Protein AF-A0A0G2EMV6-F1 (afdb_monomer_lite)

pLDDT: mean 82.24, std 17.48, range [28.5, 98.31]

Foldseek 3Di:
DAQAPADFFPDADAFWEEEADAFFFDPDPLRHGDLLLLLLLLLLLVVLQGQAYEYLAVLHVVVSDDPVNSVSSVVSNCVSCVVVVNNPRDYHYQQADADPSHDDPVRVVPDDCALVNVVVVLNDSPAREDEDAPLPLVSLLVNQSNDQSSSYAYEYAALLCQLSSVVSNHRGYHHLLSLQNSNLRSVLVVCVVVVVSVVSVVSSNVRNVSCVQQVPDNVSSLVNSQVRVCVVSDNSNGDDPDPVNPVCPVVVVVPPPDDDPDPFDWDQDPVRDTHGPDEDEQAPQDVPRSLVSLLVCVVVPDQHYEEEPVRVCCVSVVVSLVPDPDDPSSHHYHYDQDPVRDD

InterPro domains:
  IPR002220 DapA-like [PF00701] (16-102)
  IPR002220 DapA-like [PF00701] (109-204)
  IPR002220 DapA-like [PR00146] (49-70)
  IPR002220 DapA-like [PR00146] (89-107)
  IPR002220 DapA-like [PTHR12128] (104-226)
  IPR002220 DapA-like [SM01130] (13-261)
  IPR013785 Aldolase-type TIM barrel [G3DSA:3.20.20.70] (8-103)
  IPR013785 Aldolase-type TIM barrel [G3DSA:3.20.20.70] (104-243)
  IPR018170 Aldo/keto reductase, conserved site [PS00798] (301-318)
  IPR023210 NADP-dependent oxidoreductase domain [PF00248] (278-342)
  IPR036812 NAD(P)-dependent oxidoreductase domain superfamily [G3DSA:3.20.20.100] (256-343)
  IPR036812 NAD(P)-dependent oxidoreductase domain superfamily [SSF51430] (266-342)

Organism: Phaeomoniella chlamydospora (NCBI:txid158046)

Structure (mmCIF, N/CA/C/O backbone):
data_AF-A0A0G2EMV6-F1
#
_entry.id   AF-A0A0G2EMV6-F1
#
loop_
_atom_site.group_PDB
_atom_site.id
_atom_site.type_symbol
_atom_site.label_atom_id
_atom_site.label_alt_id
_atom_site.label_comp_id
_atom_site.label_asym_id
_atom_site.label_entity_id
_atom_site.label_seq_id
_atom_site.pdbx_PDB_ins_code
_atom_site.Cartn_x
_atom_site.Cartn_y
_atom_site.Cartn_z
_atom_site.occupancy
_atom_site.B_iso_or_equiv
_atom_site.auth_seq_id
_atom_site.auth_comp_id
_atom_site.auth_asym_id
_atom_site.auth_atom_id
_atom_site.pdbx_PDB_model_num
ATOM 1 N N . MET A 1 1 ? -21.077 -8.656 19.596 1.00 49.66 1 MET A N 1
ATOM 2 C CA . MET A 1 1 ? -19.936 -8.482 20.525 1.00 49.66 1 MET A CA 1
ATOM 3 C C . MET A 1 1 ? -18.893 -9.463 20.042 1.00 49.66 1 MET A C 1
ATOM 5 O O . MET A 1 1 ? -19.301 -10.601 19.838 1.00 49.66 1 MET A O 1
ATOM 9 N N . PRO A 1 2 ? -17.642 -9.040 19.804 1.00 70.12 2 PRO A N 1
ATOM 10 C CA . PRO A 1 2 ? -16.622 -9.929 19.261 1.00 70.12 2 PRO A CA 1
ATOM 11 C C . PRO A 1 2 ? -16.512 -11.205 20.094 1.00 70.12 2 PRO A C 1
ATOM 13 O O . PRO A 1 2 ? -16.575 -11.134 21.324 1.00 70.12 2 PRO A O 1
ATOM 16 N N . SER A 1 3 ? -16.385 -12.362 19.444 1.00 81.88 3 SER A N 1
ATOM 17 C CA . SER A 1 3 ? -16.327 -13.650 20.149 1.00 81.88 3 SER A CA 1
ATOM 18 C C . SER A 1 3 ? -14.966 -13.942 20.791 1.00 81.88 3 SER A C 1
ATOM 20 O O . SER A 1 3 ? -14.848 -14.892 21.564 1.00 81.88 3 SER A O 1
ATOM 22 N N . SER A 1 4 ? -13.929 -13.167 20.464 1.00 85.56 4 SER A N 1
ATOM 23 C CA . SER A 1 4 ? -12.568 -13.398 20.941 1.00 85.56 4 SER A CA 1
ATOM 24 C C . SER A 1 4 ? -12.391 -13.112 22.431 1.00 85.56 4 SER A C 1
ATOM 26 O O . SER A 1 4 ? -12.876 -12.117 22.968 1.00 85.56 4 SER A O 1
ATOM 28 N N . THR A 1 5 ? -11.609 -13.969 23.088 1.00 85.75 5 THR A N 1
ATOM 29 C CA . THR A 1 5 ? -11.247 -13.858 24.506 1.00 85.75 5 THR A CA 1
ATOM 30 C C . THR A 1 5 ? -9.933 -13.111 24.742 1.00 85.75 5 THR A C 1
ATOM 32 O O . THR A 1 5 ? -9.505 -12.998 25.890 1.00 85.75 5 THR A O 1
ATOM 35 N N . ILE A 1 6 ? -9.245 -12.639 23.692 1.00 90.44 6 ILE A N 1
ATOM 36 C CA . ILE A 1 6 ? -7.970 -11.924 23.862 1.00 90.44 6 ILE A CA 1
ATOM 37 C C . ILE A 1 6 ? -8.210 -10.498 24.358 1.00 90.44 6 ILE A C 1
ATOM 39 O O . ILE A 1 6 ? -9.152 -9.837 23.938 1.00 90.44 6 ILE A O 1
ATOM 43 N N . SER A 1 7 ? -7.347 -9.973 25.221 1.00 91.81 7 SER A N 1
ATOM 44 C CA . SER A 1 7 ? -7.432 -8.561 25.611 1.00 91.81 7 SER A CA 1
ATOM 45 C C . SER A 1 7 ? -7.117 -7.630 24.428 1.00 91.81 7 SER A C 1
ATOM 47 O O . SER A 1 7 ? -6.350 -8.022 23.538 1.00 91.81 7 SER A O 1
ATOM 49 N N . PRO A 1 8 ? -7.633 -6.385 24.424 1.00 94.25 8 PRO A N 1
ATOM 50 C CA . PRO A 1 8 ? -7.165 -5.343 23.514 1.00 94.25 8 PRO A CA 1
ATOM 51 C C . PRO A 1 8 ? -5.636 -5.226 23.527 1.00 94.25 8 PRO A C 1
ATOM 53 O O . PRO A 1 8 ? -4.989 -5.382 24.569 1.00 94.25 8 PRO A O 1
ATOM 56 N N . LYS A 1 9 ? -5.043 -4.970 22.360 1.00 91.50 9 LYS A N 1
ATOM 57 C CA . LYS A 1 9 ? -3.590 -4.849 22.207 1.00 91.50 9 LYS A CA 1
ATOM 58 C C . LYS A 1 9 ? -3.108 -3.567 22.880 1.00 91.50 9 LYS A C 1
ATOM 60 O O . LYS A 1 9 ? -3.800 -2.555 22.883 1.00 91.50 9 LYS A O 1
ATOM 65 N N . SER A 1 10 ? -1.886 -3.584 23.413 1.00 91.19 10 SER A N 1
ATOM 66 C CA . SER A 1 10 ? -1.288 -2.401 24.054 1.00 91.19 10 SER A CA 1
ATOM 67 C C . SER A 1 10 ? -1.029 -1.254 23.070 1.00 91.19 10 SER A C 1
ATOM 69 O O . SER A 1 10 ? -0.998 -0.093 23.472 1.00 91.19 10 SER A O 1
ATOM 71 N N . GLN A 1 11 ? -0.833 -1.582 21.790 1.00 87.94 11 GLN A N 1
ATOM 72 C CA . GLN A 1 11 ? -0.641 -0.647 20.682 1.00 87.94 11 GLN A CA 1
ATOM 73 C C . GLN A 1 11 ? -1.483 -1.111 19.482 1.00 87.94 11 GLN A C 1
ATOM 75 O O . GLN A 1 11 ? -0.947 -1.734 18.563 1.00 87.94 11 GLN A O 1
ATOM 80 N N . PRO A 1 12 ? -2.808 -0.886 19.496 1.00 90.88 12 PRO A N 1
ATOM 81 C CA . PRO A 1 12 ? -3.665 -1.288 18.392 1.00 90.88 12 PRO A CA 1
ATOM 82 C C . PRO A 1 12 ? -3.340 -0.470 17.142 1.00 90.88 12 PRO A C 1
ATOM 84 O O . PRO A 1 12 ? -2.932 0.692 17.219 1.00 90.88 12 PRO A O 1
ATOM 87 N N . PHE A 1 13 ? -3.527 -1.073 15.971 1.00 91.06 13 PHE A N 1
ATOM 88 C CA . PHE A 1 13 ? -3.273 -0.374 14.720 1.00 91.06 13 PHE A CA 1
ATOM 89 C C . PHE A 1 13 ? -4.441 0.574 14.387 1.00 91.06 13 PHE A C 1
ATOM 91 O O . PHE A 1 13 ? -5.600 0.156 14.450 1.00 91.06 13 PHE A O 1
ATOM 98 N N . PRO A 1 14 ? -4.180 1.850 14.049 1.00 93.19 14 PRO A N 1
ATOM 99 C CA . PRO A 1 14 ? -5.247 2.825 13.865 1.00 93.19 14 PRO A CA 1
ATOM 100 C C . PRO A 1 14 ? -6.073 2.538 12.607 1.00 93.19 14 PRO A C 1
ATOM 102 O O . PRO A 1 14 ? -5.537 2.221 11.548 1.00 93.19 14 PRO A O 1
ATOM 105 N N . SER A 1 15 ? -7.395 2.683 12.723 1.00 95.88 15 SER A N 1
ATOM 106 C CA . SER A 1 15 ? -8.322 2.626 11.585 1.00 95.88 15 SER A CA 1
ATOM 107 C C . SER A 1 15 ? -8.126 3.834 10.667 1.00 95.88 15 SER A C 1
ATOM 109 O O . SER A 1 15 ? -7.927 4.942 11.162 1.00 95.88 15 SER A O 1
ATOM 111 N N . GLY A 1 16 ? -8.231 3.652 9.351 1.00 96.69 16 GLY A N 1
ATOM 112 C CA . GLY A 1 16 ? -7.986 4.740 8.405 1.00 96.69 16 GLY A CA 1
ATOM 113 C C . GLY A 1 16 ? -7.607 4.312 6.994 1.00 96.69 16 GLY A C 1
ATOM 114 O O . GLY A 1 16 ? -7.628 3.132 6.631 1.00 96.69 16 GLY A O 1
ATOM 115 N N . VAL A 1 17 ? -7.247 5.307 6.194 1.00 97.31 17 VAL A N 1
ATOM 116 C CA . VAL A 1 17 ? -6.738 5.165 4.834 1.00 97.31 17 VAL A CA 1
ATOM 117 C C . VAL A 1 17 ? -5.227 5.321 4.832 1.00 97.31 17 VAL A C 1
ATOM 119 O O . VAL A 1 17 ? -4.692 6.373 5.161 1.00 97.31 17 VAL A O 1
ATOM 122 N N . PHE A 1 18 ? -4.531 4.299 4.362 1.00 97.06 18 PHE A N 1
ATOM 123 C CA . PHE A 1 18 ? -3.081 4.281 4.277 1.00 97.06 18 PHE A CA 1
ATOM 124 C C . PHE A 1 18 ? -2.634 4.270 2.818 1.00 97.06 18 PHE A C 1
ATOM 126 O O . PHE A 1 18 ? -3.173 3.535 1.987 1.00 97.06 18 PHE A O 1
ATOM 133 N N . CYS A 1 19 ? -1.610 5.056 2.498 1.00 96.06 19 CYS A N 1
ATOM 134 C CA . CYS A 1 19 ? -1.055 5.102 1.149 1.00 96.06 19 CYS A CA 1
ATOM 135 C C . CYS A 1 19 ? 0.236 4.265 1.069 1.00 96.06 19 CYS A C 1
ATOM 137 O O . CYS A 1 19 ? 1.227 4.644 1.695 1.00 96.06 19 CYS A O 1
ATOM 139 N N . PRO A 1 20 ? 0.271 3.142 0.324 1.00 92.50 20 PRO A N 1
ATOM 140 C CA . PRO A 1 20 ? 1.504 2.466 -0.028 1.00 92.50 20 PRO A CA 1
ATOM 141 C C . PRO A 1 20 ? 2.242 3.296 -1.067 1.00 92.50 20 PRO A C 1
ATOM 143 O O . PRO A 1 20 ? 1.827 3.354 -2.223 1.00 92.50 20 PRO A O 1
ATOM 146 N N . VAL A 1 21 ? 3.301 3.970 -0.639 1.00 93.56 21 VAL A N 1
ATOM 147 C CA . VAL A 1 21 ? 3.969 4.990 -1.448 1.00 93.56 21 VAL A CA 1
ATOM 148 C C . VAL A 1 21 ? 4.748 4.381 -2.612 1.00 93.56 21 VAL A C 1
ATOM 150 O O . VAL A 1 21 ? 5.214 3.245 -2.534 1.00 93.56 21 VAL A O 1
ATOM 153 N N . ILE A 1 22 ? 4.898 5.152 -3.687 1.00 91.12 22 ILE A N 1
ATOM 154 C CA . ILE A 1 22 ? 5.847 4.875 -4.773 1.00 91.12 22 ILE A CA 1
ATOM 155 C C . ILE A 1 22 ? 7.256 5.361 -4.410 1.00 91.12 22 ILE A C 1
ATOM 157 O O . ILE A 1 22 ? 7.400 6.331 -3.663 1.00 91.12 22 ILE A O 1
ATOM 161 N N . SER A 1 23 ? 8.284 4.728 -4.981 1.00 88.12 23 SER A N 1
ATOM 162 C CA . SER A 1 23 ? 9.660 5.232 -4.909 1.00 88.12 23 SER A CA 1
ATOM 163 C C . SER A 1 23 ? 9.921 6.252 -6.014 1.00 88.12 23 SER A C 1
ATOM 165 O O . SER A 1 23 ? 9.537 6.053 -7.174 1.00 88.12 23 SER A O 1
ATOM 167 N N . LEU A 1 24 ? 10.553 7.364 -5.635 1.00 87.75 24 LEU A N 1
ATOM 168 C CA . LEU A 1 24 ? 10.850 8.491 -6.513 1.00 87.75 24 LEU A CA 1
ATOM 169 C C . LEU A 1 24 ? 12.352 8.584 -6.739 1.00 87.75 24 LEU A C 1
ATOM 171 O O . LEU A 1 24 ? 13.135 8.586 -5.792 1.00 87.75 24 LEU A O 1
ATOM 175 N N . TYR A 1 25 ? 12.733 8.671 -8.007 1.00 84.50 25 TYR A N 1
ATOM 176 C CA . TYR A 1 25 ? 14.116 8.571 -8.442 1.00 84.50 25 TYR A CA 1
ATOM 177 C C . TYR A 1 25 ? 14.500 9.772 -9.298 1.00 84.50 25 TYR A C 1
ATOM 179 O O . TYR A 1 25 ? 13.671 10.335 -10.019 1.00 84.50 25 TYR A O 1
ATOM 187 N N . LYS A 1 26 ? 15.779 10.129 -9.247 1.00 81.06 26 LYS A N 1
ATOM 188 C CA . LYS A 1 26 ? 16.383 11.148 -10.094 1.00 81.06 26 LYS A CA 1
ATOM 189 C C . LYS A 1 26 ? 16.511 10.634 -11.528 1.00 81.06 26 LYS A C 1
ATOM 191 O O . LYS A 1 26 ? 16.736 9.441 -11.743 1.00 81.06 26 LYS A O 1
ATOM 196 N N . PRO A 1 27 ? 16.452 11.527 -12.529 1.00 76.31 27 PRO A N 1
ATOM 197 C CA . PRO A 1 27 ? 16.684 11.178 -13.927 1.00 76.31 27 PRO A CA 1
ATOM 198 C C . PRO A 1 27 ? 18.189 11.040 -14.229 1.00 76.31 27 PRO A C 1
ATOM 200 O O . PRO A 1 27 ? 18.690 11.613 -15.194 1.00 76.31 27 PRO A O 1
ATOM 203 N N . ASP A 1 28 ? 18.921 10.318 -13.381 1.00 77.31 28 ASP A N 1
ATOM 204 C CA . ASP A 1 28 ? 20.326 9.975 -13.586 1.00 77.31 28 ASP A CA 1
ATOM 205 C C . ASP A 1 28 ? 20.468 8.525 -14.077 1.00 77.31 28 ASP A C 1
ATOM 207 O O . ASP A 1 28 ? 19.526 7.733 -14.036 1.00 77.31 28 ASP A O 1
ATOM 211 N N . ALA A 1 29 ? 21.654 8.171 -14.573 1.00 73.94 29 ALA A N 1
ATOM 212 C CA . ALA A 1 29 ? 21.904 6.850 -15.154 1.00 73.94 29 ALA A CA 1
ATOM 213 C C . ALA A 1 29 ? 21.764 5.694 -14.147 1.00 73.94 29 ALA A C 1
ATOM 215 O O . ALA A 1 29 ? 21.623 4.546 -14.557 1.00 73.94 29 ALA A O 1
ATOM 216 N N . ARG A 1 30 ? 21.841 5.988 -12.845 1.00 77.25 30 ARG A N 1
ATOM 217 C CA . ARG A 1 30 ? 21.723 5.005 -11.764 1.00 77.25 30 ARG A CA 1
ATOM 218 C C . ARG A 1 30 ? 20.325 4.975 -11.156 1.00 77.25 30 ARG A C 1
ATOM 220 O O . ARG A 1 30 ? 20.087 4.127 -10.308 1.00 77.25 30 ARG A O 1
ATOM 227 N N . GLN A 1 31 ? 19.440 5.877 -11.584 1.00 77.56 31 GLN A N 1
ATOM 228 C CA . GLN A 1 31 ? 18.123 6.096 -11.004 1.00 77.56 31 GLN A CA 1
ATOM 229 C C . GLN A 1 31 ? 18.212 6.164 -9.479 1.00 77.56 31 GLN A C 1
ATOM 231 O O . GLN A 1 31 ? 17.535 5.416 -8.789 1.00 77.56 31 GLN A O 1
ATOM 236 N N . THR A 1 32 ? 19.090 7.015 -8.940 1.00 83.19 32 THR A N 1
ATOM 237 C CA . THR A 1 32 ? 19.205 7.155 -7.478 1.00 83.19 32 THR A CA 1
ATOM 238 C C . THR A 1 32 ? 17.924 7.736 -6.883 1.00 83.19 32 THR A C 1
ATOM 240 O O . THR A 1 32 ? 17.228 8.495 -7.560 1.00 83.19 32 THR A O 1
ATOM 243 N N . LEU A 1 33 ? 17.585 7.411 -5.630 1.00 86.50 33 LEU A N 1
ATOM 244 C CA . LEU A 1 33 ? 16.440 8.043 -4.966 1.00 86.50 33 LEU A CA 1
ATOM 245 C C . LEU A 1 33 ? 16.539 9.579 -4.995 1.00 86.50 33 LEU A C 1
ATOM 247 O O . LEU A 1 33 ? 17.624 10.162 -4.918 1.00 86.50 33 LEU A O 1
ATOM 251 N N . ASP A 1 34 ? 15.384 10.239 -5.082 1.00 89.25 34 ASP A N 1
ATOM 252 C CA . ASP A 1 34 ? 15.250 11.694 -5.006 1.00 89.25 34 ASP A CA 1
ATOM 253 C C . ASP A 1 34 ? 14.640 12.105 -3.651 1.00 89.25 34 ASP A C 1
ATOM 255 O O . ASP A 1 34 ? 13.414 12.068 -3.489 1.00 89.25 34 ASP A O 1
ATOM 259 N N . PRO A 1 35 ? 15.462 12.498 -2.656 1.00 90.38 35 PRO A N 1
ATOM 260 C CA . PRO A 1 35 ? 14.979 12.835 -1.319 1.00 90.38 35 PRO A CA 1
ATOM 261 C C . PRO A 1 35 ? 14.062 14.058 -1.291 1.00 90.38 35 PRO A C 1
ATOM 263 O O . PRO A 1 35 ? 13.097 14.086 -0.526 1.00 90.38 35 PRO A O 1
ATOM 266 N N . ASP A 1 36 ? 14.332 15.052 -2.139 1.00 89.88 36 ASP A N 1
ATOM 267 C CA . ASP A 1 36 ? 13.579 16.306 -2.172 1.00 89.88 36 ASP A CA 1
ATOM 268 C C . ASP A 1 36 ? 12.199 16.088 -2.791 1.00 89.88 36 ASP A C 1
ATOM 270 O O . ASP A 1 36 ? 11.189 16.567 -2.263 1.00 89.88 36 ASP A O 1
ATOM 274 N N . ALA A 1 37 ? 12.144 15.333 -3.893 1.00 88.31 37 ALA A N 1
ATOM 275 C CA . ALA A 1 37 ? 10.889 14.881 -4.483 1.00 88.31 37 ALA A CA 1
ATOM 276 C C . ALA A 1 37 ? 10.087 14.028 -3.492 1.00 88.31 37 ALA A C 1
ATOM 278 O O . ALA A 1 37 ? 8.898 14.268 -3.290 1.00 88.31 37 ALA A O 1
ATOM 279 N N . THR A 1 38 ? 10.752 13.082 -2.824 1.00 91.38 38 THR A N 1
ATOM 280 C CA . THR A 1 38 ? 10.144 12.189 -1.827 1.00 91.38 38 THR A CA 1
ATOM 281 C C . THR A 1 38 ? 9.538 12.966 -0.664 1.00 91.38 38 THR A C 1
ATOM 283 O O . THR A 1 38 ? 8.380 12.740 -0.312 1.00 91.38 38 THR A O 1
ATOM 286 N N . TYR A 1 39 ? 10.260 13.943 -0.111 1.00 93.75 39 TYR A N 1
ATOM 287 C CA . TYR A 1 39 ? 9.767 14.787 0.978 1.00 93.75 39 TYR A CA 1
ATOM 288 C C . TYR A 1 39 ? 8.507 15.565 0.580 1.00 93.75 39 TYR A C 1
ATOM 290 O O . TYR A 1 39 ? 7.497 15.545 1.293 1.00 93.75 39 TYR A O 1
ATOM 298 N N . LYS A 1 40 ? 8.545 16.236 -0.576 1.00 91.44 40 LYS A N 1
ATOM 299 C CA . LYS A 1 40 ? 7.410 17.021 -1.076 1.00 91.44 40 LYS A CA 1
ATOM 300 C C . LYS A 1 40 ? 6.202 16.139 -1.375 1.00 91.44 40 LYS A C 1
ATOM 302 O O . LYS A 1 40 ? 5.074 16.501 -1.047 1.00 91.44 40 LYS A O 1
ATOM 307 N N . TYR A 1 41 ? 6.446 14.972 -1.956 1.00 92.88 41 TYR A N 1
ATOM 308 C CA . TYR A 1 41 ? 5.415 14.008 -2.288 1.00 92.88 41 TYR A CA 1
ATOM 309 C C . TYR A 1 41 ? 4.752 13.415 -1.040 1.00 92.88 41 TYR A C 1
ATOM 311 O O . TYR A 1 41 ? 3.529 13.438 -0.930 1.00 92.88 41 TYR A O 1
ATOM 319 N N . PHE A 1 42 ? 5.523 12.974 -0.044 1.00 95.06 42 PHE A N 1
ATOM 320 C CA . PHE A 1 42 ? 4.959 12.500 1.225 1.00 95.06 42 PHE A CA 1
ATOM 321 C C . PHE A 1 42 ? 4.181 13.605 1.940 1.00 95.06 42 PHE A C 1
ATOM 323 O O . PHE A 1 42 ? 3.073 13.362 2.411 1.00 95.06 42 PHE A O 1
ATOM 330 N N . SER A 1 43 ? 4.696 14.838 1.932 1.00 94.88 43 SER A N 1
ATOM 331 C CA . SER A 1 43 ? 3.976 15.999 2.467 1.00 94.88 43 SER A CA 1
ATOM 332 C C . SER A 1 43 ? 2.638 16.227 1.755 1.00 94.88 43 SER A C 1
ATOM 334 O O . SER A 1 43 ? 1.637 16.526 2.404 1.00 94.88 43 SER A O 1
ATOM 336 N N . TYR A 1 44 ? 2.598 16.068 0.428 1.00 94.19 44 TYR A N 1
ATOM 337 C CA . TYR A 1 44 ? 1.367 16.148 -0.358 1.00 94.19 44 TYR A CA 1
ATOM 338 C C . TYR A 1 44 ? 0.359 15.065 0.046 1.00 94.19 44 TYR A C 1
ATOM 340 O O . TYR A 1 44 ? -0.807 15.385 0.272 1.00 94.19 44 TYR A O 1
ATOM 348 N N . LEU A 1 45 ? 0.797 13.811 0.195 1.00 95.75 45 LEU A N 1
ATOM 349 C CA . LEU A 1 45 ? -0.079 12.709 0.602 1.00 95.75 45 LEU A CA 1
ATOM 350 C C . LEU A 1 45 ? -0.677 12.943 1.993 1.00 95.75 45 LEU A C 1
ATOM 352 O O . LEU A 1 45 ? -1.890 12.824 2.161 1.00 95.75 45 LEU A O 1
ATOM 356 N N . ILE A 1 46 ? 0.158 13.340 2.959 1.00 96.00 46 ILE A N 1
ATOM 357 C CA . ILE A 1 46 ? -0.256 13.622 4.341 1.00 96.00 46 ILE A CA 1
ATOM 358 C C . ILE A 1 46 ? -1.265 14.779 4.373 1.00 96.00 46 ILE A C 1
ATOM 360 O O . ILE A 1 46 ? -2.340 14.642 4.950 1.00 96.00 46 ILE A O 1
ATOM 364 N N . ARG A 1 47 ? -0.989 15.895 3.681 1.00 95.00 47 ARG A N 1
ATOM 365 C CA . ARG A 1 47 ? -1.954 17.009 3.539 1.00 95.00 47 ARG A CA 1
ATOM 366 C C . ARG A 1 47 ? -3.227 16.602 2.803 1.00 95.00 47 ARG A C 1
ATOM 368 O O . ARG A 1 47 ? -4.279 17.199 3.013 1.00 95.00 47 ARG A O 1
ATOM 375 N N . GLY A 1 48 ? -3.124 15.606 1.928 1.00 94.75 48 GLY A N 1
ATOM 376 C CA . GLY A 1 48 ? -4.248 14.991 1.239 1.00 94.75 48 GLY A CA 1
ATOM 377 C C . GLY A 1 48 ? -5.199 14.242 2.173 1.00 94.75 48 GLY A C 1
ATOM 378 O O . GLY A 1 48 ? -6.301 13.923 1.744 1.00 94.75 48 GLY A O 1
ATOM 379 N N . GLY A 1 49 ? -4.818 14.011 3.433 1.00 96.25 49 GLY A N 1
ATOM 380 C CA . GLY A 1 49 ? -5.686 13.441 4.461 1.00 96.25 49 GLY A CA 1
ATOM 381 C C . GLY A 1 49 ? -5.597 11.924 4.593 1.00 96.25 49 GLY A C 1
ATOM 382 O O . GLY A 1 49 ? -6.506 11.327 5.155 1.00 96.25 49 GLY A O 1
ATOM 383 N N . VAL A 1 50 ? -4.542 11.289 4.070 1.00 96.88 50 VAL A N 1
ATOM 384 C CA . VAL A 1 50 ? -4.281 9.877 4.391 1.00 96.88 50 VAL A CA 1
ATOM 385 C C . VAL A 1 50 ? -3.866 9.759 5.860 1.00 96.88 50 VAL A C 1
ATOM 387 O O . VAL A 1 50 ? -3.095 10.577 6.358 1.00 96.88 50 VAL A O 1
ATOM 390 N N . ASP A 1 51 ? -4.352 8.729 6.542 1.00 97.38 51 ASP A N 1
ATOM 391 C CA . ASP A 1 51 ? -4.123 8.481 7.969 1.00 97.38 51 ASP A CA 1
ATOM 392 C C . ASP A 1 51 ? -2.762 7.826 8.252 1.00 97.38 51 ASP A C 1
ATOM 394 O O . ASP A 1 51 ? -2.343 7.725 9.401 1.00 97.38 51 ASP A O 1
ATOM 398 N N . GLY A 1 52 ? -2.054 7.373 7.215 1.00 96.12 52 GLY A N 1
ATOM 399 C CA . GLY A 1 52 ? -0.723 6.794 7.344 1.00 96.12 52 GLY A CA 1
ATOM 400 C C . GLY A 1 52 ? -0.045 6.527 6.004 1.00 96.12 52 GLY A C 1
ATOM 401 O O . GLY A 1 52 ? -0.680 6.500 4.944 1.00 96.12 52 GLY A O 1
ATOM 402 N N . LEU A 1 53 ? 1.266 6.291 6.047 1.00 96.56 53 LEU A N 1
ATOM 403 C CA . LEU A 1 53 ? 2.049 5.874 4.881 1.00 96.56 53 LEU A CA 1
ATOM 404 C C . LEU A 1 53 ? 2.558 4.443 5.071 1.00 96.56 53 LEU A C 1
ATOM 406 O O . LEU A 1 53 ? 3.073 4.094 6.133 1.00 96.56 53 LEU A O 1
ATOM 410 N N . VAL A 1 54 ? 2.442 3.625 4.024 1.00 93.50 54 VAL A N 1
ATOM 411 C CA . VAL A 1 54 ? 3.079 2.306 3.944 1.00 93.50 54 VAL A CA 1
ATOM 412 C C . VAL A 1 54 ? 4.305 2.424 3.049 1.00 93.50 54 VAL A C 1
ATOM 414 O O . VAL A 1 54 ? 4.209 2.639 1.844 1.00 93.50 54 VAL A O 1
ATOM 417 N N . LEU A 1 55 ? 5.471 2.313 3.660 1.00 91.69 55 LEU A N 1
ATOM 418 C CA . LEU A 1 55 ? 6.777 2.440 3.041 1.00 91.69 55 LEU A CA 1
ATOM 419 C C . LEU A 1 55 ? 7.287 1.055 2.646 1.00 91.69 55 LEU A C 1
ATOM 421 O O . LEU A 1 55 ? 6.962 0.066 3.299 1.00 91.69 55 LEU A O 1
ATOM 425 N N . GLN A 1 56 ? 8.128 0.984 1.613 1.00 83.62 56 GLN A N 1
ATOM 426 C CA . GLN A 1 56 ? 8.910 -0.225 1.301 1.00 83.62 56 GLN A CA 1
ATOM 427 C C . GLN A 1 56 ? 8.052 -1.488 1.057 1.00 83.62 56 GLN A C 1
ATOM 429 O O . GLN A 1 56 ? 8.471 -2.606 1.330 1.00 83.62 56 GLN A O 1
ATOM 434 N N . GLY A 1 57 ? 6.828 -1.327 0.547 1.00 78.44 57 GLY A N 1
ATOM 435 C CA . GLY A 1 57 ? 6.035 -2.438 0.011 1.00 78.44 57 GLY A CA 1
ATOM 436 C C . GLY A 1 57 ? 6.320 -2.675 -1.477 1.00 78.44 57 GLY A C 1
ATOM 437 O O . GLY A 1 57 ? 7.134 -1.979 -2.079 1.00 78.44 57 GLY A O 1
ATOM 438 N N . THR A 1 58 ? 5.584 -3.587 -2.122 1.00 77.19 58 THR A N 1
ATOM 439 C CA . THR A 1 58 ? 5.671 -3.789 -3.587 1.00 77.19 58 THR A CA 1
ATOM 440 C C . THR A 1 58 ? 5.492 -2.497 -4.385 1.00 77.19 58 THR A C 1
ATOM 442 O O . THR A 1 58 ? 6.210 -2.283 -5.355 1.00 77.19 58 THR A O 1
ATOM 445 N N . THR A 1 59 ? 4.581 -1.613 -3.966 1.00 84.69 59 THR A N 1
ATOM 446 C CA . THR A 1 59 ? 4.356 -0.312 -4.622 1.00 84.69 59 THR A CA 1
ATOM 447 C C . THR A 1 59 ? 5.584 0.598 -4.575 1.00 84.69 59 THR A C 1
ATOM 449 O O . THR A 1 59 ? 5.790 1.387 -5.491 1.00 84.69 59 THR A O 1
ATOM 452 N N . ALA A 1 60 ? 6.417 0.451 -3.545 1.00 85.44 60 ALA A N 1
ATOM 453 C CA . ALA A 1 60 ? 7.650 1.206 -3.368 1.00 85.44 60 ALA A CA 1
ATOM 454 C C . ALA A 1 60 ? 8.858 0.521 -4.031 1.00 85.44 60 ALA A C 1
ATOM 456 O O . ALA A 1 60 ? 9.987 0.896 -3.742 1.00 85.44 60 ALA A O 1
ATOM 457 N N . GLU A 1 61 ? 8.661 -0.514 -4.857 1.00 84.38 61 GLU A 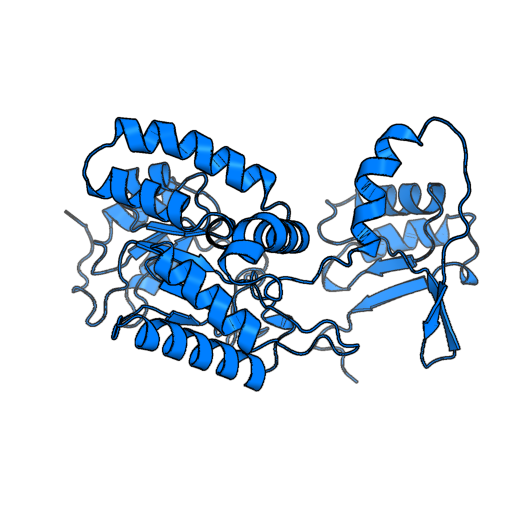N 1
ATOM 458 C CA . GLU A 1 61 ? 9.764 -1.267 -5.474 1.00 84.38 61 GLU A CA 1
ATOM 459 C C . GLU A 1 61 ? 10.762 -1.803 -4.441 1.00 84.38 61 GLU A C 1
ATOM 461 O O . GLU A 1 61 ? 11.965 -1.729 -4.646 1.00 84.38 61 GLU A O 1
ATOM 466 N N . ALA A 1 62 ? 10.283 -2.351 -3.319 1.00 78.69 62 ALA A N 1
ATOM 467 C CA . ALA A 1 62 ? 11.146 -2.768 -2.206 1.00 78.69 62 ALA A CA 1
ATOM 468 C C . ALA A 1 62 ? 12.346 -3.643 -2.623 1.00 78.69 62 ALA A C 1
ATOM 470 O O . ALA A 1 62 ? 13.422 -3.532 -2.041 1.00 78.69 62 ALA A O 1
ATOM 471 N N . VAL A 1 63 ? 12.176 -4.479 -3.652 1.00 77.31 63 VAL A N 1
ATOM 472 C CA . VAL A 1 63 ? 13.228 -5.345 -4.216 1.00 77.31 63 VAL A CA 1
ATOM 473 C C . VAL A 1 63 ? 14.360 -4.583 -4.918 1.00 77.31 63 VAL A C 1
ATOM 475 O O . VAL A 1 63 ? 15.424 -5.152 -5.119 1.00 77.31 63 VAL A O 1
ATOM 478 N N . LEU A 1 64 ? 14.134 -3.322 -5.290 1.00 78.06 64 LEU A N 1
ATOM 479 C CA . LEU A 1 64 ? 15.104 -2.436 -5.938 1.00 78.06 64 LEU A CA 1
ATOM 480 C C . LEU A 1 64 ? 15.764 -1.457 -4.957 1.00 78.06 64 LEU A C 1
ATOM 482 O O . LEU A 1 64 ? 16.670 -0.742 -5.362 1.00 78.06 64 LEU A O 1
ATOM 486 N N . LEU A 1 65 ? 15.305 -1.394 -3.700 1.00 78.19 65 LEU A N 1
ATOM 487 C CA . LEU A 1 65 ? 15.814 -0.447 -2.706 1.00 78.19 65 LEU A CA 1
ATOM 488 C C . LEU A 1 65 ? 16.890 -1.077 -1.824 1.00 78.19 65 LEU A C 1
ATOM 490 O O . LEU A 1 65 ? 16.643 -2.115 -1.194 1.00 78.19 65 LEU A O 1
ATOM 494 N N . SER A 1 66 ? 18.023 -0.389 -1.687 1.00 81.88 66 SER A N 1
ATOM 495 C CA . SER A 1 66 ? 19.055 -0.733 -0.705 1.00 81.88 66 SER A CA 1
ATOM 496 C C . SER A 1 66 ? 18.554 -0.543 0.741 1.00 81.88 66 SER A C 1
ATOM 498 O O . SER A 1 66 ? 17.593 0.197 0.983 1.00 81.88 66 SER A O 1
ATOM 500 N N . PRO A 1 67 ? 19.190 -1.173 1.746 1.00 78.44 67 PRO A N 1
ATOM 501 C CA . PRO A 1 67 ? 18.889 -0.915 3.158 1.00 78.44 67 PRO A CA 1
ATOM 502 C C . PRO A 1 67 ? 18.983 0.570 3.550 1.00 78.44 67 PRO A C 1
ATOM 504 O O . PRO A 1 67 ? 18.151 1.070 4.311 1.00 78.44 67 PRO A O 1
ATOM 507 N N . GLU A 1 68 ? 19.956 1.296 3.000 1.00 82.75 68 GLU A N 1
ATOM 508 C CA . GLU A 1 68 ? 20.155 2.730 3.228 1.00 82.75 68 GLU A CA 1
ATOM 509 C C . GLU A 1 68 ? 19.020 3.550 2.612 1.00 82.75 68 GLU A C 1
ATOM 511 O O . GLU A 1 68 ? 18.451 4.415 3.276 1.00 82.75 68 GLU A O 1
ATOM 516 N N . GLU A 1 69 ? 18.634 3.237 1.375 1.00 85.81 69 GLU A N 1
ATOM 517 C CA . GLU A 1 69 ? 17.512 3.869 0.673 1.00 85.81 69 GLU A CA 1
ATOM 518 C C . GLU A 1 69 ? 16.178 3.631 1.396 1.00 85.81 69 GLU A C 1
ATOM 520 O O . GLU A 1 69 ? 15.345 4.532 1.545 1.00 85.81 69 GLU A O 1
ATOM 525 N N . ARG A 1 70 ? 15.990 2.420 1.933 1.00 85.06 70 ARG A N 1
ATOM 526 C CA . ARG A 1 70 ? 14.862 2.081 2.805 1.00 85.06 70 ARG A CA 1
ATOM 527 C C . ARG A 1 70 ? 14.858 2.975 4.049 1.00 85.06 70 ARG A C 1
ATOM 529 O O . ARG A 1 70 ? 13.847 3.632 4.322 1.00 85.06 70 ARG A O 1
ATOM 536 N N . MET A 1 71 ? 15.969 3.043 4.780 1.00 83.88 71 MET A N 1
ATOM 537 C CA . MET A 1 71 ? 16.084 3.880 5.979 1.00 83.88 71 MET A CA 1
ATOM 538 C C . MET A 1 71 ? 15.827 5.361 5.671 1.00 83.88 71 MET A C 1
ATOM 540 O O . MET A 1 71 ? 15.090 6.030 6.398 1.00 83.88 71 MET A O 1
ATOM 544 N N . GLN A 1 72 ? 16.360 5.854 4.554 1.00 89.12 72 GLN A N 1
ATOM 545 C CA . GLN A 1 72 ? 16.172 7.227 4.101 1.00 89.12 72 GLN A CA 1
ATOM 546 C C . GLN A 1 72 ? 14.689 7.550 3.862 1.00 89.12 72 GLN A C 1
ATOM 548 O O . GLN A 1 72 ? 14.205 8.579 4.333 1.00 89.12 72 GLN A O 1
ATOM 553 N N . ASN A 1 73 ? 13.929 6.651 3.228 1.00 90.69 73 ASN A N 1
ATOM 554 C CA . ASN A 1 73 ? 12.484 6.826 3.045 1.00 90.69 73 ASN A CA 1
ATOM 555 C C . ASN A 1 73 ? 11.723 6.931 4.379 1.00 90.69 73 ASN A C 1
ATOM 557 O O . ASN A 1 73 ? 10.820 7.761 4.506 1.00 90.69 73 ASN A O 1
ATOM 561 N N . ILE A 1 74 ? 12.094 6.137 5.393 1.00 91.00 74 ILE A N 1
ATOM 562 C CA . ILE A 1 74 ? 11.488 6.220 6.736 1.00 91.00 74 ILE A CA 1
ATOM 563 C C . ILE A 1 74 ? 11.774 7.582 7.372 1.00 91.00 74 ILE A C 1
ATOM 565 O O . ILE A 1 74 ? 10.862 8.226 7.896 1.00 91.00 74 ILE A O 1
ATOM 569 N N . GLN A 1 75 ? 13.026 8.035 7.304 1.00 93.62 75 GLN A N 1
ATOM 570 C CA . GLN A 1 75 ? 13.444 9.318 7.866 1.00 93.62 75 GLN A CA 1
ATOM 571 C C . GLN A 1 75 ? 12.725 10.490 7.191 1.00 93.62 75 GLN A C 1
ATOM 573 O O . GLN A 1 75 ? 12.211 11.371 7.881 1.00 93.62 75 GLN A O 1
ATOM 578 N N . ILE A 1 76 ? 12.613 10.475 5.859 1.00 96.00 76 ILE A N 1
ATOM 579 C CA . ILE A 1 76 ? 11.907 11.510 5.096 1.00 96.00 76 ILE A CA 1
ATOM 580 C C . ILE A 1 76 ? 10.414 11.524 5.436 1.00 96.00 76 ILE A C 1
ATOM 582 O O . ILE A 1 76 ? 9.856 12.598 5.653 1.00 96.00 76 ILE A O 1
ATOM 586 N N . ALA A 1 77 ? 9.766 10.359 5.535 1.00 95.50 77 ALA A N 1
ATOM 587 C CA . ALA A 1 77 ? 8.356 10.270 5.914 1.00 95.50 77 ALA A CA 1
ATOM 588 C C . ALA A 1 77 ? 8.101 10.805 7.327 1.00 95.50 77 ALA A C 1
ATOM 590 O O . ALA A 1 77 ? 7.161 11.574 7.537 1.00 95.50 77 ALA A O 1
ATOM 591 N N . ARG A 1 78 ? 8.967 10.459 8.291 1.00 96.69 78 ARG A N 1
ATOM 592 C CA . ARG A 1 78 ? 8.890 10.998 9.654 1.00 96.69 78 ARG A CA 1
ATOM 593 C C . ARG A 1 78 ? 9.091 12.510 9.656 1.00 96.69 78 ARG A C 1
ATOM 595 O O . ARG A 1 78 ? 8.318 13.207 10.304 1.00 96.69 78 ARG A O 1
ATOM 602 N N . LYS A 1 79 ? 10.079 13.013 8.912 1.00 96.44 79 LYS A N 1
ATOM 603 C CA . LYS A 1 79 ? 10.336 14.450 8.783 1.00 96.44 79 LYS A CA 1
ATOM 604 C C . LYS A 1 79 ? 9.126 15.186 8.201 1.00 96.44 79 LYS A C 1
ATOM 606 O O . LYS A 1 79 ? 8.683 16.160 8.794 1.00 96.44 79 LYS A O 1
ATOM 611 N N . ALA A 1 80 ? 8.561 14.696 7.097 1.00 96.50 80 ALA A N 1
ATOM 612 C CA . ALA A 1 80 ? 7.388 15.291 6.456 1.00 96.50 80 ALA A CA 1
ATOM 613 C C . ALA A 1 80 ? 6.187 15.380 7.410 1.00 96.50 80 ALA A C 1
ATOM 615 O O . ALA A 1 80 ? 5.531 16.414 7.473 1.00 96.50 80 ALA A O 1
ATOM 616 N N . AL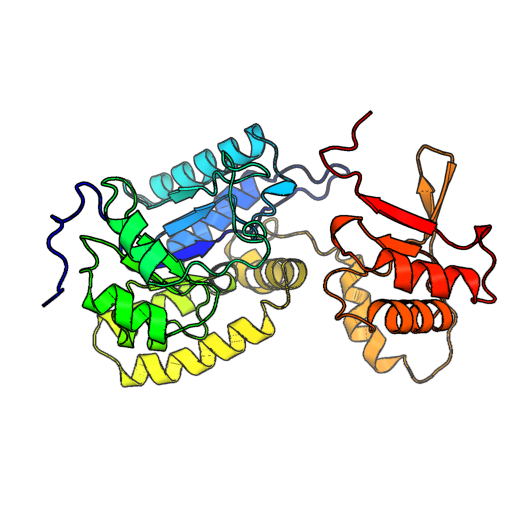A A 1 81 ? 5.919 14.330 8.191 1.00 95.94 81 ALA A N 1
ATOM 617 C CA . ALA A 1 81 ? 4.850 14.356 9.187 1.00 95.94 81 ALA A CA 1
ATOM 618 C C . ALA A 1 81 ? 5.098 15.384 10.305 1.00 95.94 81 ALA A C 1
ATOM 620 O O . ALA A 1 81 ? 4.192 16.140 10.656 1.00 95.94 81 ALA A O 1
ATOM 621 N N . LEU A 1 82 ? 6.325 15.439 10.836 1.00 96.56 82 LEU A N 1
ATOM 622 C CA . LEU A 1 82 ? 6.702 16.380 11.894 1.00 96.56 82 LEU A CA 1
ATOM 623 C C . LEU A 1 82 ? 6.647 17.837 11.421 1.00 96.56 82 LEU A C 1
ATOM 625 O O . LEU A 1 82 ? 6.095 18.677 12.123 1.00 96.56 82 LEU A O 1
ATOM 629 N N . ASP A 1 83 ? 7.140 18.127 10.216 1.00 97.50 83 ASP A N 1
ATOM 630 C CA . ASP A 1 83 ? 7.095 19.472 9.625 1.00 97.50 83 ASP A CA 1
ATOM 631 C C . ASP A 1 83 ? 5.651 19.946 9.359 1.00 97.50 83 ASP A C 1
ATOM 633 O O . ASP A 1 83 ? 5.391 21.145 9.265 1.00 97.50 83 ASP A O 1
ATOM 637 N N . LEU A 1 84 ? 4.700 19.012 9.246 1.00 96.81 84 LEU A N 1
ATOM 638 C CA . LEU A 1 84 ? 3.263 19.289 9.151 1.00 96.81 84 LEU A CA 1
ATOM 639 C C . LEU A 1 84 ? 2.560 19.346 10.518 1.00 96.81 84 LEU A C 1
ATOM 641 O O . LEU A 1 84 ? 1.343 19.513 10.562 1.00 96.81 84 LEU A O 1
ATOM 645 N N . GLY A 1 85 ? 3.299 19.216 11.622 1.00 96.69 85 GLY A N 1
ATOM 646 C CA . GLY A 1 85 ? 2.763 19.278 12.983 1.00 96.69 85 GLY A CA 1
ATOM 647 C C . GLY A 1 85 ? 2.073 17.995 13.455 1.00 96.69 85 GLY A C 1
ATOM 648 O O . GLY A 1 85 ? 1.305 18.041 14.413 1.00 96.69 85 GLY A O 1
ATOM 649 N N . ILE A 1 86 ? 2.317 16.850 12.806 1.00 93.69 86 ILE A N 1
ATOM 650 C CA . ILE A 1 86 ? 1.691 15.567 13.155 1.00 93.69 86 ILE A CA 1
ATOM 651 C C . ILE A 1 86 ? 2.713 14.647 13.833 1.00 93.69 86 ILE A C 1
ATOM 653 O O . ILE A 1 86 ? 3.369 13.820 13.198 1.00 93.69 86 ILE A O 1
ATOM 657 N N . GLU A 1 87 ? 2.834 14.766 15.156 1.00 88.69 87 GLU A N 1
ATOM 658 C CA . GLU A 1 87 ? 3.827 14.024 15.950 1.00 88.69 87 GLU A CA 1
ATOM 659 C C . GLU A 1 87 ? 3.670 12.500 15.844 1.00 88.69 87 GLU A C 1
ATOM 661 O O . GLU A 1 87 ? 4.636 11.766 15.618 1.00 88.69 87 GLU A O 1
ATOM 666 N N . LYS A 1 88 ? 2.429 12.015 15.963 1.00 88.69 88 LYS A N 1
ATOM 667 C CA . LYS A 1 88 ? 2.092 10.585 15.993 1.00 88.69 88 LYS A CA 1
ATOM 668 C C . LYS A 1 88 ? 1.509 10.094 14.672 1.00 88.69 88 LYS A C 1
ATOM 670 O O . LYS A 1 88 ? 0.515 9.377 14.658 1.00 88.69 88 LYS A O 1
ATOM 675 N N . PHE A 1 89 ? 2.130 10.472 13.559 1.00 92.56 89 PHE A N 1
ATOM 676 C CA . PHE A 1 89 ? 1.720 9.969 12.251 1.00 92.56 89 PHE A CA 1
ATOM 677 C C . PHE A 1 89 ? 2.156 8.496 12.050 1.00 92.56 89 PHE A C 1
ATOM 679 O O . PHE A 1 89 ? 3.354 8.198 12.212 1.00 92.56 89 PHE A O 1
ATOM 686 N N . PRO A 1 90 ? 1.227 7.573 11.719 1.00 92.81 90 PRO A N 1
ATOM 687 C CA . PRO A 1 90 ? 1.521 6.168 11.443 1.00 92.81 90 PRO A CA 1
ATOM 688 C C . PRO A 1 90 ? 2.394 5.960 10.200 1.00 92.81 90 PRO A C 1
ATOM 690 O O . PRO A 1 90 ? 2.054 6.372 9.089 1.00 92.81 90 PRO A O 1
ATOM 693 N N . LEU A 1 91 ? 3.505 5.246 10.383 1.00 91.44 91 LEU A N 1
ATOM 694 C CA . LEU A 1 91 ? 4.372 4.776 9.305 1.00 91.44 91 LEU A CA 1
ATOM 695 C C . LEU A 1 91 ? 4.472 3.254 9.396 1.00 91.44 91 LEU A C 1
ATOM 697 O O . LEU A 1 91 ? 4.908 2.726 10.417 1.00 91.44 91 LEU A O 1
ATOM 701 N N . VAL A 1 92 ? 4.084 2.557 8.333 1.00 86.50 92 VAL A N 1
ATOM 702 C CA . VAL A 1 92 ? 4.205 1.098 8.225 1.00 86.50 92 VAL A CA 1
ATOM 703 C C . VAL A 1 92 ? 5.356 0.790 7.287 1.00 86.50 92 VAL A C 1
ATOM 705 O O . VAL A 1 92 ? 5.275 1.116 6.110 1.00 86.50 92 VAL A O 1
ATOM 708 N N . ALA A 1 93 ? 6.422 0.166 7.773 1.00 82.94 93 ALA A N 1
ATOM 709 C CA . ALA A 1 93 ? 7.530 -0.254 6.921 1.00 82.94 93 ALA A CA 1
ATOM 710 C C . ALA A 1 93 ? 7.350 -1.717 6.498 1.00 82.94 93 ALA A C 1
ATOM 712 O O . ALA A 1 93 ? 7.173 -2.597 7.339 1.00 82.94 93 ALA A O 1
ATOM 713 N N . GLY A 1 94 ? 7.406 -1.982 5.195 1.00 75.00 94 GLY A N 1
ATOM 714 C CA . GLY A 1 94 ? 7.572 -3.331 4.674 1.00 75.00 94 GLY A CA 1
ATOM 715 C C . GLY A 1 94 ? 8.974 -3.840 5.001 1.00 75.00 94 GLY A C 1
ATOM 716 O O . GLY A 1 94 ? 9.938 -3.464 4.347 1.00 75.00 94 GLY A O 1
ATOM 717 N N . ILE A 1 95 ? 9.084 -4.696 6.015 1.00 65.00 95 ILE A N 1
ATOM 718 C CA . ILE A 1 95 ? 10.360 -5.290 6.467 1.00 65.00 95 ILE A CA 1
ATOM 719 C C . ILE A 1 95 ? 10.680 -6.626 5.784 1.00 65.00 95 ILE A C 1
ATOM 721 O O . ILE A 1 95 ? 11.616 -7.333 6.138 1.00 65.00 95 ILE A O 1
ATOM 725 N N . SER A 1 96 ? 9.873 -6.973 4.797 1.00 63.50 96 SER A N 1
ATOM 726 C CA . SER A 1 96 ? 9.946 -8.208 4.050 1.00 63.50 96 SER A CA 1
ATOM 727 C C . SER A 1 96 ? 11.026 -8.179 2.934 1.00 63.50 96 SER A C 1
ATOM 729 O O . SER A 1 96 ? 11.085 -7.218 2.172 1.00 63.50 96 SER A O 1
ATOM 731 N N . GLY A 1 97 ? 11.843 -9.226 2.784 1.00 54.75 97 GLY A N 1
ATOM 732 C CA . GLY A 1 97 ? 12.571 -9.687 1.582 1.00 54.75 97 GLY A CA 1
ATOM 733 C C . GLY A 1 97 ? 12.200 -11.112 1.046 1.00 54.75 97 GLY A C 1
ATOM 734 O O . GLY A 1 97 ? 11.043 -11.397 0.750 1.00 54.75 97 GLY A O 1
ATOM 735 N N . GLN A 1 98 ? 13.190 -11.998 0.864 1.00 54.44 98 GLN A N 1
ATOM 736 C CA . GLN A 1 98 ? 13.124 -13.288 0.149 1.00 54.44 98 GLN A CA 1
ATOM 737 C C . GLN A 1 98 ? 13.195 -14.564 1.025 1.00 54.44 98 GLN A C 1
ATOM 739 O O . GLN A 1 98 ? 13.050 -15.665 0.498 1.00 54.44 98 GLN A O 1
ATOM 744 N N . SER A 1 99 ? 13.408 -14.465 2.341 1.00 41.88 99 SER A N 1
ATOM 745 C CA . SER A 1 99 ? 13.390 -15.615 3.274 1.00 41.88 99 SER A CA 1
ATOM 746 C C . SER A 1 99 ? 12.209 -15.561 4.263 1.00 41.88 99 SER A C 1
ATOM 748 O O . SER A 1 99 ? 11.468 -14.580 4.309 1.00 41.88 99 SER A O 1
ATOM 750 N N . VAL A 1 100 ? 12.008 -16.599 5.091 1.00 44.53 100 VAL A N 1
ATOM 751 C CA . VAL A 1 100 ? 10.998 -16.582 6.182 1.00 44.53 100 VAL A CA 1
ATOM 752 C C . VAL A 1 100 ? 11.254 -15.427 7.167 1.00 44.53 100 VAL A C 1
ATOM 754 O O . VAL A 1 100 ? 10.310 -14.843 7.692 1.00 44.53 100 VAL A O 1
ATOM 757 N N . ASN A 1 101 ? 12.514 -15.003 7.319 1.00 41.66 101 ASN A N 1
ATOM 758 C CA . ASN A 1 101 ? 12.900 -13.789 8.055 1.00 41.66 101 ASN A CA 1
ATOM 759 C C . ASN A 1 101 ? 12.498 -12.477 7.356 1.00 41.66 101 ASN A C 1
ATOM 761 O O . ASN A 1 101 ? 12.760 -11.388 7.851 1.00 41.66 101 ASN A O 1
ATOM 765 N N . GLU A 1 102 ? 11.880 -12.571 6.190 1.00 44.59 102 GLU A N 1
ATOM 766 C CA . GLU A 1 102 ? 11.800 -11.515 5.206 1.00 44.59 102 GLU A CA 1
ATOM 767 C C . GLU A 1 102 ? 10.439 -11.602 4.449 1.00 44.59 102 GLU A C 1
ATOM 769 O O . GLU A 1 102 ? 10.278 -11.125 3.348 1.00 44.59 102 GLU A O 1
ATOM 774 N N . THR A 1 103 ? 9.362 -12.186 4.958 1.00 45.22 103 THR A N 1
ATOM 775 C CA . THR A 1 103 ? 8.217 -12.505 4.062 1.00 45.22 103 THR A CA 1
ATOM 776 C C . THR A 1 103 ? 7.266 -11.334 3.727 1.00 45.22 103 THR A C 1
ATOM 778 O O . THR A 1 103 ? 6.678 -10.736 4.628 1.00 45.22 103 THR A O 1
ATOM 781 N N . PHE A 1 104 ? 7.074 -11.037 2.420 1.00 42.19 104 PHE A N 1
ATOM 782 C CA . PHE A 1 104 ? 5.967 -10.255 1.805 1.00 42.19 104 PHE A CA 1
ATOM 783 C C . PHE A 1 104 ? 5.020 -11.248 1.079 1.00 42.19 104 PHE A C 1
ATOM 785 O O . PHE A 1 104 ? 5.322 -12.425 0.987 1.00 42.19 104 PHE A O 1
ATOM 792 N N . PRO A 1 105 ? 3.883 -10.846 0.499 1.00 38.16 105 PRO A N 1
ATOM 793 C CA . PRO A 1 105 ? 3.088 -11.653 -0.439 1.00 38.16 105 PRO A CA 1
ATOM 794 C C . PRO A 1 105 ? 3.062 -10.950 -1.820 1.00 38.16 105 PRO A C 1
ATOM 796 O O . PRO A 1 105 ? 2.208 -10.116 -2.088 1.00 38.16 105 PRO A O 1
ATOM 799 N N . GLY A 1 106 ? 4.070 -11.080 -2.682 1.00 42.12 106 GLY A N 1
ATOM 800 C CA . GLY A 1 106 ? 4.062 -12.132 -3.708 1.00 42.12 106 GLY A CA 1
ATOM 801 C C . GLY A 1 106 ? 4.683 -13.466 -3.297 1.00 42.12 106 GLY A C 1
ATOM 802 O O . GLY A 1 106 ? 4.746 -14.377 -4.109 1.00 42.12 106 GLY A O 1
ATOM 803 N N . VAL A 1 107 ? 5.119 -13.555 -2.041 1.00 45.19 107 VAL A N 1
ATOM 804 C CA . VAL A 1 107 ? 6.122 -14.465 -1.476 1.00 45.19 107 VAL A CA 1
ATOM 805 C C . VAL A 1 107 ? 5.518 -15.546 -0.560 1.00 45.19 107 VAL A C 1
ATOM 807 O O . VAL A 1 107 ? 6.252 -16.322 0.033 1.00 45.19 107 VAL A O 1
ATOM 810 N N . THR A 1 108 ? 4.187 -15.694 -0.495 1.00 42.47 108 THR A N 1
ATOM 811 C CA . THR A 1 108 ? 3.557 -16.900 0.082 1.00 42.47 108 THR A CA 1
ATOM 812 C C . THR A 1 108 ? 3.373 -18.017 -0.954 1.00 42.47 108 THR A C 1
ATOM 814 O O . THR A 1 108 ? 2.598 -18.925 -0.718 1.00 42.47 108 THR A O 1
ATOM 817 N N . ALA A 1 109 ? 4.018 -17.970 -2.128 1.00 47.97 109 ALA A N 1
ATOM 818 C CA . ALA A 1 109 ? 3.878 -18.992 -3.182 1.00 47.97 109 ALA A CA 1
ATOM 819 C C . ALA A 1 109 ? 2.415 -19.276 -3.613 1.00 47.97 109 ALA A C 1
ATOM 821 O O . ALA A 1 109 ? 2.047 -20.410 -3.906 1.00 47.97 109 ALA A O 1
ATOM 822 N N . GLY A 1 110 ? 1.554 -18.249 -3.619 1.00 48.44 110 GLY A N 1
ATOM 823 C CA . GLY A 1 110 ? 0.118 -18.419 -3.887 1.00 48.44 110 GLY A CA 1
ATOM 824 C C . GLY A 1 110 ? -0.688 -18.950 -2.695 1.00 48.44 110 GLY A C 1
ATOM 825 O O . GLY A 1 110 ? -1.884 -19.195 -2.832 1.00 48.44 110 GLY A O 1
ATOM 826 N N . ILE A 1 111 ? -0.070 -19.090 -1.518 1.00 54.53 111 ILE A N 1
ATOM 827 C CA . ILE A 1 111 ? -0.748 -19.464 -0.278 1.00 54.53 111 ILE A CA 1
ATOM 828 C C . ILE A 1 111 ? -1.517 -18.248 0.229 1.00 54.53 111 ILE A C 1
ATOM 830 O O . ILE A 1 111 ? -0.965 -17.268 0.739 1.00 54.53 111 ILE A O 1
ATOM 834 N N . ASP A 1 112 ? -2.825 -18.325 0.064 1.00 63.06 112 ASP A N 1
ATOM 835 C CA . ASP A 1 112 ? -3.776 -17.416 0.668 1.00 63.06 112 ASP A CA 1
ATOM 836 C C . ASP A 1 112 ? -3.940 -17.783 2.153 1.00 63.06 112 ASP A C 1
ATOM 838 O O . ASP A 1 112 ? -4.435 -18.860 2.482 1.00 63.06 112 ASP A O 1
ATOM 842 N N . LEU A 1 113 ? -3.520 -16.898 3.066 1.00 72.06 113 LEU A N 1
ATOM 843 C CA . LEU A 1 113 ? -3.732 -17.107 4.502 1.00 72.06 113 LEU A CA 1
ATOM 844 C C . LEU A 1 113 ? -5.236 -17.074 4.781 1.00 72.06 113 LEU A C 1
ATOM 846 O O . LEU A 1 113 ? -5.872 -16.021 4.675 1.00 72.06 113 LEU A O 1
ATOM 850 N N . ASN A 1 114 ? -5.830 -18.229 5.070 1.00 78.75 114 ASN A N 1
ATOM 851 C CA . ASN A 1 114 ? -7.250 -18.327 5.393 1.00 78.75 114 ASN A CA 1
ATOM 852 C C . ASN A 1 114 ? -7.559 -17.666 6.754 1.00 78.75 114 ASN A C 1
ATOM 854 O O . ASN A 1 114 ? -6.657 -17.226 7.467 1.00 78.75 114 ASN A O 1
ATOM 858 N N . SER A 1 115 ? -8.847 -17.549 7.090 1.00 81.44 115 SER A N 1
ATOM 859 C CA . SER A 1 115 ? -9.270 -16.891 8.332 1.00 81.44 115 SER A CA 1
ATOM 860 C C . SER A 1 115 ? -8.682 -17.572 9.572 1.00 81.44 115 SER A C 1
ATOM 862 O O . SER A 1 115 ? -8.180 -16.865 10.431 1.00 81.44 115 SER A O 1
ATOM 864 N N . ASP A 1 116 ? -8.635 -18.904 9.616 1.00 84.56 116 ASP A N 1
ATOM 865 C CA . ASP A 1 116 ? -8.162 -19.657 10.786 1.00 84.56 116 ASP A CA 1
ATOM 866 C C . ASP A 1 116 ? -6.675 -19.405 11.080 1.00 84.56 116 ASP A C 1
ATOM 868 O O . ASP A 1 116 ? -6.285 -19.185 12.226 1.00 84.56 116 ASP A O 1
ATOM 872 N N . VAL A 1 117 ? -5.833 -19.369 10.038 1.00 82.44 117 VAL A N 1
ATOM 873 C CA . VAL A 1 117 ? -4.404 -19.044 10.181 1.00 82.44 117 VAL A CA 1
ATOM 874 C C . VAL A 1 117 ? -4.222 -17.599 10.642 1.00 82.44 117 VAL A C 1
ATOM 876 O O . VAL A 1 117 ? -3.377 -17.322 11.493 1.00 82.44 117 VAL A O 1
ATOM 879 N N . ILE A 1 118 ? -5.022 -16.671 10.112 1.00 83.75 118 ILE A N 1
ATOM 880 C CA . ILE A 1 118 ? -4.984 -15.268 10.540 1.00 83.75 118 ILE A CA 1
ATOM 881 C C . ILE A 1 118 ? -5.416 -15.144 12.009 1.00 83.75 118 ILE A C 1
ATOM 883 O O . ILE A 1 118 ? -4.736 -14.456 12.767 1.00 83.75 118 ILE A O 1
ATOM 887 N N . SER A 1 119 ? -6.474 -15.838 12.432 1.00 85.81 119 SER A N 1
ATOM 888 C CA . SER A 1 119 ? -6.942 -15.859 13.823 1.00 85.81 119 SER A CA 1
ATOM 889 C C . SER A 1 119 ? -5.891 -16.449 14.770 1.00 85.81 119 SER A C 1
ATOM 891 O O . SER A 1 119 ? -5.648 -15.899 15.843 1.00 85.81 119 SER A O 1
ATOM 893 N N . ALA A 1 120 ? -5.175 -17.500 14.355 1.00 86.50 120 ALA A N 1
ATOM 894 C CA . ALA A 1 120 ? -4.052 -18.039 15.124 1.00 86.50 120 ALA A CA 1
ATOM 895 C C . ALA A 1 120 ? -2.923 -17.005 15.306 1.00 86.50 120 ALA A C 1
ATOM 897 O O . ALA A 1 120 ? -2.384 -16.858 16.404 1.00 86.50 120 ALA A O 1
ATOM 898 N N . LEU A 1 121 ? -2.592 -16.241 14.259 1.00 87.69 121 LEU A N 1
ATOM 899 C CA . LEU A 1 121 ? -1.600 -15.162 14.334 1.00 87.69 121 LEU A CA 1
ATOM 900 C C . LEU A 1 121 ? -2.081 -13.985 15.196 1.00 87.69 121 LEU A C 1
ATOM 902 O O . LEU A 1 121 ? -1.284 -13.403 15.932 1.00 87.69 121 LEU A O 1
ATOM 906 N N . ALA A 1 122 ? -3.375 -13.660 15.155 1.00 88.56 122 ALA A N 1
ATOM 907 C CA . ALA A 1 122 ? -3.982 -12.586 15.940 1.00 88.56 122 ALA A CA 1
ATOM 908 C C . ALA A 1 122 ? -3.837 -12.791 17.458 1.00 88.56 122 ALA A C 1
ATOM 910 O O . ALA A 1 122 ? -3.889 -11.824 18.218 1.00 88.56 122 ALA A O 1
ATOM 911 N N . GLN A 1 123 ? -3.584 -14.019 17.920 1.00 88.94 123 GLN A N 1
ATOM 912 C CA . GLN A 1 123 ? -3.293 -14.304 19.328 1.00 88.94 123 GLN A CA 1
ATOM 913 C C . GLN A 1 123 ? -1.985 -13.649 19.802 1.00 88.94 123 GLN A C 1
ATOM 915 O O . GLN A 1 123 ? -1.864 -13.272 20.968 1.00 88.94 123 GLN A O 1
ATOM 920 N N . HIS A 1 124 ? -1.010 -13.443 18.911 1.00 88.62 124 HIS A N 1
ATOM 921 C CA . HIS A 1 124 ? 0.282 -12.866 19.278 1.00 88.62 124 HIS A CA 1
ATOM 922 C C . HIS A 1 124 ? 0.134 -11.389 19.707 1.00 88.62 124 HIS A C 1
ATOM 924 O O . HIS A 1 124 ? -0.523 -10.608 19.012 1.00 88.62 124 HIS A O 1
ATOM 930 N N . PRO A 1 125 ? 0.750 -10.935 20.817 1.00 87.44 125 PRO A N 1
ATOM 931 C CA . PRO A 1 125 ? 0.537 -9.582 21.352 1.00 87.44 125 PRO A CA 1
ATOM 932 C C . PRO A 1 125 ? 1.002 -8.458 20.414 1.00 87.44 125 PRO A C 1
ATOM 934 O O . PRO A 1 125 ? 0.465 -7.358 20.477 1.00 87.44 125 PRO A O 1
ATOM 937 N N . ASN A 1 126 ? 1.954 -8.743 19.519 1.00 87.19 126 ASN A N 1
ATOM 938 C CA . ASN A 1 126 ? 2.505 -7.763 18.573 1.00 87.19 126 ASN A CA 1
ATOM 939 C C . ASN A 1 126 ? 1.944 -7.878 17.144 1.00 87.19 126 ASN A C 1
ATOM 941 O O . ASN A 1 126 ? 2.368 -7.125 16.272 1.00 87.19 126 ASN A O 1
ATOM 945 N N . ILE A 1 127 ? 1.025 -8.815 16.877 1.00 87.81 127 ILE A N 1
ATOM 946 C CA . ILE A 1 127 ? 0.331 -8.887 15.583 1.00 87.81 127 ILE A CA 1
ATOM 947 C C . ILE A 1 127 ? -1.043 -8.242 15.770 1.00 87.81 127 ILE A C 1
ATOM 949 O O . ILE A 1 127 ? -1.892 -8.749 16.496 1.00 87.81 127 ILE A O 1
ATOM 953 N N . VAL A 1 128 ? -1.222 -7.081 15.144 1.00 90.44 128 VAL A N 1
ATOM 954 C CA . VAL A 1 128 ? -2.301 -6.127 15.466 1.00 90.44 128 VAL A CA 1
ATOM 955 C C . VAL A 1 128 ? -3.304 -5.927 14.328 1.00 90.44 128 VAL A C 1
ATOM 957 O O . VAL A 1 128 ? -4.285 -5.196 14.475 1.00 90.44 128 VAL A O 1
ATOM 960 N N . GLY A 1 129 ? -3.071 -6.563 13.182 1.00 89.25 129 GLY A N 1
ATOM 961 C CA . GLY A 1 129 ? -3.990 -6.510 12.058 1.00 89.25 129 GLY A CA 1
ATOM 962 C C . GLY A 1 129 ? -3.480 -7.185 10.794 1.00 89.25 129 GLY A C 1
ATOM 963 O O . GLY A 1 129 ? -2.370 -7.718 10.744 1.00 89.25 129 GLY A O 1
ATOM 964 N N . VAL A 1 130 ? -4.309 -7.139 9.754 1.00 88.62 130 VAL A N 1
ATOM 965 C CA . VAL A 1 130 ? -4.038 -7.722 8.438 1.00 88.62 130 VAL A CA 1
ATOM 966 C C . VAL A 1 130 ? -4.545 -6.816 7.318 1.00 88.62 130 VAL A C 1
ATOM 968 O O . VAL A 1 130 ? -5.628 -6.241 7.402 1.00 88.62 130 VAL A O 1
ATOM 971 N N . LYS A 1 131 ? -3.783 -6.728 6.222 1.00 88.38 131 LYS A N 1
ATOM 972 C CA . LYS A 1 131 ? -4.216 -6.112 4.960 1.00 88.38 131 LYS A CA 1
ATOM 973 C C . LYS A 1 131 ? -4.545 -7.197 3.938 1.00 88.38 131 LYS A C 1
ATOM 975 O O . LYS A 1 131 ? -3.645 -7.864 3.427 1.00 88.38 131 LYS A O 1
ATOM 980 N N . LEU A 1 132 ? -5.814 -7.325 3.569 1.00 81.25 132 LEU A N 1
ATOM 981 C CA . LEU A 1 132 ? -6.298 -8.326 2.623 1.00 81.25 132 LEU A CA 1
ATOM 982 C C . LEU A 1 132 ? -6.300 -7.756 1.205 1.00 81.25 132 LEU A C 1
ATOM 984 O O . LEU A 1 132 ? -7.104 -6.896 0.885 1.00 81.25 132 LEU A O 1
ATOM 988 N N . THR A 1 133 ? -5.418 -8.230 0.324 1.00 80.62 133 THR A N 1
ATOM 989 C CA . THR A 1 133 ? -5.405 -7.783 -1.092 1.00 80.62 133 THR A CA 1
ATOM 990 C C . THR A 1 133 ? -6.303 -8.645 -1.988 1.00 80.62 133 THR A C 1
ATOM 992 O O . THR A 1 133 ? -6.596 -8.266 -3.113 1.00 80.62 133 THR A O 1
ATOM 995 N N . CYS A 1 134 ? -6.790 -9.780 -1.482 1.00 71.25 134 CYS A N 1
ATOM 996 C CA . CYS A 1 134 ? -7.584 -10.754 -2.231 1.00 71.25 134 CYS A CA 1
ATOM 997 C C . CYS A 1 134 ? -9.045 -10.347 -2.501 1.00 71.25 134 CYS A C 1
ATOM 999 O O . CYS A 1 134 ? -9.745 -11.086 -3.183 1.00 71.25 134 CYS A O 1
ATOM 1001 N N . GLY A 1 135 ? -9.535 -9.231 -1.945 1.00 74.81 135 GLY A N 1
ATOM 1002 C CA . GLY A 1 135 ? -10.922 -8.776 -2.144 1.00 74.81 135 GLY A CA 1
ATOM 1003 C C . GLY A 1 135 ? -11.993 -9.656 -1.483 1.00 74.81 135 GLY A C 1
ATOM 1004 O O . GLY A 1 135 ? -13.185 -9.494 -1.738 1.00 74.81 135 GLY A O 1
ATOM 1005 N N . ASN A 1 136 ? -11.598 -10.607 -0.631 1.00 79.81 136 ASN A N 1
ATOM 1006 C CA . ASN A 1 136 ? -12.525 -11.557 -0.025 1.00 79.81 136 ASN A CA 1
ATOM 1007 C C . ASN A 1 136 ? -13.280 -10.924 1.156 1.00 79.81 136 ASN A C 1
ATOM 1009 O O . ASN A 1 136 ? -12.810 -10.948 2.296 1.00 79.81 136 ASN A O 1
ATOM 1013 N N . CYS A 1 137 ? -14.480 -10.404 0.887 1.00 87.06 137 CYS A N 1
ATOM 1014 C CA . CYS A 1 137 ? -15.349 -9.804 1.904 1.00 87.06 137 CYS A CA 1
ATOM 1015 C C . CYS A 1 137 ? -15.735 -10.796 3.015 1.00 87.06 137 CYS A C 1
ATOM 1017 O O . CYS A 1 137 ? -15.857 -10.401 4.169 1.00 87.06 137 CYS A O 1
ATOM 1019 N N . GLY A 1 138 ? -15.838 -12.094 2.706 1.00 85.56 138 GLY A N 1
ATOM 1020 C CA . GLY A 1 138 ? -16.129 -13.125 3.705 1.00 85.56 138 GLY A CA 1
ATOM 1021 C C . GLY A 1 138 ? -15.021 -13.297 4.751 1.00 85.56 138 GLY A C 1
ATOM 1022 O O . GLY A 1 138 ? -15.302 -13.651 5.893 1.00 85.56 138 GLY A O 1
ATOM 1023 N N . LYS A 1 139 ? -13.753 -13.038 4.396 1.00 86.50 139 LYS A N 1
ATOM 1024 C CA . LYS A 1 139 ? -12.658 -13.021 5.384 1.00 86.50 139 LYS A CA 1
ATOM 1025 C C . LYS A 1 139 ? -12.790 -11.851 6.339 1.00 86.50 139 LYS A C 1
ATOM 1027 O O . LYS A 1 139 ? -12.553 -12.037 7.525 1.00 86.50 139 LYS A O 1
ATOM 1032 N N . VAL A 1 140 ? -13.167 -10.686 5.814 1.00 90.19 140 VAL A N 1
ATOM 1033 C CA . VAL A 1 140 ? -13.398 -9.493 6.628 1.00 90.19 140 VAL A CA 1
ATOM 1034 C C . VAL A 1 140 ? -14.491 -9.781 7.645 1.00 90.19 140 VAL A C 1
ATOM 1036 O O . VAL A 1 140 ? -14.226 -9.689 8.832 1.00 90.19 140 VAL A O 1
ATOM 1039 N N . THR A 1 141 ? -15.659 -10.251 7.200 1.00 93.00 141 THR A N 1
ATOM 1040 C CA . THR A 1 141 ? -16.788 -10.505 8.107 1.00 93.00 141 THR A CA 1
ATOM 1041 C C . THR A 1 141 ? -16.467 -11.542 9.180 1.00 93.00 141 THR A C 1
ATOM 1043 O O . THR A 1 141 ? -16.843 -11.350 10.327 1.00 93.00 141 THR A O 1
ATOM 1046 N N . ARG A 1 142 ? -15.755 -12.631 8.846 1.00 92.69 142 ARG A N 1
ATOM 1047 C CA . ARG A 1 142 ? -15.364 -13.645 9.845 1.00 92.69 142 ARG A CA 1
ATOM 1048 C C . ARG A 1 142 ? -14.400 -13.084 10.888 1.00 92.69 142 ARG A C 1
ATOM 1050 O O . ARG A 1 142 ? -14.620 -13.273 12.076 1.00 92.69 142 ARG A O 1
ATOM 1057 N N . LEU A 1 143 ? -13.352 -12.392 10.441 1.00 91.31 143 LEU A N 1
ATOM 1058 C CA . LEU A 1 143 ? -12.333 -11.849 11.339 1.00 91.31 143 LEU A CA 1
ATOM 1059 C C . LEU A 1 143 ? -12.882 -10.703 12.195 1.00 91.31 143 LEU A C 1
ATOM 1061 O O . LEU A 1 143 ? -12.554 -10.622 13.370 1.00 91.31 143 LEU A O 1
ATOM 1065 N N . SER A 1 144 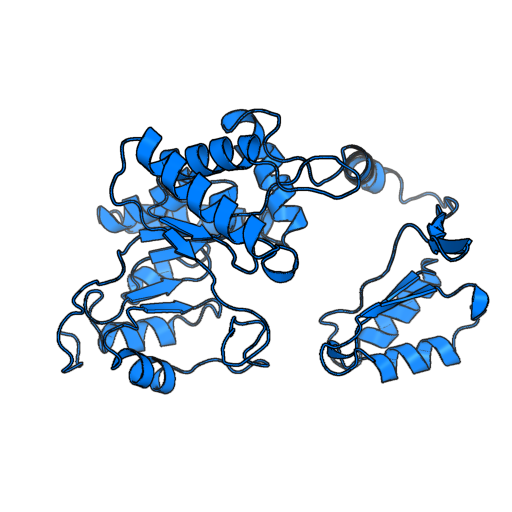? -13.730 -9.845 11.632 1.00 92.88 144 SER A N 1
ATOM 1066 C CA . SER A 1 144 ? -14.338 -8.722 12.352 1.00 92.88 144 SER A CA 1
ATOM 1067 C C . SER A 1 144 ? -15.481 -9.136 13.286 1.00 92.88 144 SER A C 1
ATOM 1069 O O . SER A 1 144 ? -15.785 -8.404 14.223 1.00 92.88 144 SER A O 1
ATOM 1071 N N . GLU A 1 145 ? -16.114 -10.294 13.064 1.00 93.69 145 GLU A N 1
ATOM 1072 C CA . GLU A 1 145 ? -17.021 -10.898 14.053 1.00 93.69 145 GLU A CA 1
ATOM 1073 C C . GLU A 1 145 ? -16.236 -11.513 15.220 1.00 93.69 145 GLU A C 1
ATOM 1075 O O . GLU A 1 145 ? -16.680 -11.478 16.366 1.00 93.69 145 GLU A O 1
ATOM 1080 N N . GLU A 1 146 ? -15.046 -12.056 14.952 1.00 93.62 146 GLU A N 1
ATOM 1081 C CA . GLU A 1 146 ? -14.197 -12.641 15.987 1.00 93.62 146 GLU A CA 1
ATOM 1082 C C . GLU A 1 146 ? -13.488 -11.563 16.824 1.00 93.62 146 GLU A C 1
ATOM 1084 O O . GLU A 1 146 ? -13.491 -11.651 18.052 1.00 93.62 146 GLU A O 1
ATOM 1089 N N . TYR A 1 147 ? -12.934 -10.522 16.193 1.00 94.62 147 TYR A N 1
ATOM 1090 C CA . TYR A 1 147 ? -12.080 -9.519 16.836 1.00 94.62 147 TYR A CA 1
ATOM 1091 C C . TYR A 1 147 ? -12.607 -8.088 16.672 1.00 94.62 147 TYR A C 1
ATOM 1093 O O . TYR A 1 147 ? -12.928 -7.640 15.572 1.00 94.62 147 TYR A O 1
ATOM 1101 N N . ALA A 1 148 ? -12.602 -7.323 17.766 1.00 94.00 148 ALA A N 1
ATOM 1102 C CA . ALA A 1 148 ? -12.720 -5.871 17.709 1.00 94.00 148 ALA A CA 1
ATOM 1103 C C . ALA A 1 148 ? -11.448 -5.228 17.117 1.00 94.00 148 ALA A C 1
ATOM 1105 O O . ALA A 1 148 ? -10.354 -5.784 17.249 1.00 94.00 148 ALA A O 1
ATOM 1106 N N . PRO A 1 149 ? -11.540 -4.019 16.527 1.00 92.62 149 PRO A N 1
ATOM 1107 C CA . PRO A 1 149 ? -10.385 -3.339 15.931 1.00 92.62 149 PRO A CA 1
ATOM 1108 C C . PRO A 1 149 ? -9.208 -3.075 16.883 1.00 92.62 149 PRO A C 1
ATOM 1110 O O . PRO A 1 149 ? -8.071 -2.971 16.428 1.00 92.62 149 PRO A O 1
ATOM 1113 N N . ASP A 1 150 ? -9.458 -2.956 18.189 1.00 93.62 150 ASP A N 1
ATOM 1114 C CA . ASP A 1 150 ? -8.425 -2.793 19.218 1.00 93.62 150 ASP A CA 1
ATOM 1115 C C . ASP A 1 150 ? -7.748 -4.120 19.615 1.00 93.62 150 ASP A C 1
ATOM 1117 O O . ASP A 1 150 ? -6.655 -4.112 20.183 1.00 93.62 150 ASP A O 1
ATOM 1121 N N . GLN A 1 151 ? -8.353 -5.259 19.275 1.00 93.88 151 GLN A N 1
ATOM 1122 C CA . GLN A 1 151 ? -7.766 -6.595 19.377 1.00 93.88 151 GLN A CA 1
ATOM 1123 C C . GLN A 1 151 ? -7.027 -6.972 18.085 1.00 93.88 151 GLN A C 1
ATOM 1125 O O . GLN A 1 151 ? -5.889 -7.440 18.135 1.00 93.88 151 GLN A O 1
ATOM 1130 N N . PHE A 1 152 ? -7.664 -6.785 16.926 1.00 93.94 152 PHE A N 1
ATOM 1131 C CA . PHE A 1 152 ? -7.096 -7.100 15.619 1.00 93.94 152 PHE A CA 1
ATOM 1132 C C . PHE A 1 152 ? -7.848 -6.364 14.504 1.00 93.94 152 PHE A C 1
ATOM 1134 O O . PHE A 1 152 ? -9.052 -6.521 14.328 1.00 93.94 152 PHE A O 1
ATOM 1141 N N . SER A 1 153 ? -7.130 -5.567 13.722 1.00 93.62 153 SER A N 1
ATOM 1142 C CA . SER A 1 153 ? -7.716 -4.702 12.691 1.00 93.62 153 SER A CA 1
ATOM 1143 C C . SER A 1 153 ? -7.621 -5.313 11.287 1.00 93.62 153 SER A C 1
ATOM 1145 O O . SER A 1 153 ? -6.608 -5.901 10.908 1.00 93.62 153 SER A O 1
ATOM 1147 N N . VAL A 1 154 ? -8.674 -5.173 10.478 1.00 92.94 154 VAL A N 1
ATOM 1148 C CA . VAL A 1 154 ? -8.754 -5.795 9.142 1.00 92.94 154 VAL A CA 1
ATOM 1149 C C . VAL A 1 154 ? -8.888 -4.722 8.069 1.00 92.94 154 VAL A C 1
ATOM 1151 O O . VAL A 1 154 ? -9.834 -3.943 8.086 1.00 92.94 154 VAL A O 1
ATOM 1154 N N . PHE A 1 155 ? -7.963 -4.681 7.113 1.00 93.56 155 PHE A N 1
ATOM 1155 C CA . PHE A 1 155 ? -7.909 -3.649 6.075 1.00 93.56 155 PHE A CA 1
ATOM 1156 C C . PHE A 1 155 ? -8.133 -4.214 4.680 1.00 93.56 155 PHE A C 1
ATOM 1158 O O . PHE A 1 155 ? -7.591 -5.265 4.323 1.00 93.56 155 PHE A O 1
ATOM 1165 N N . ALA A 1 156 ? -8.827 -3.446 3.844 1.00 91.38 156 ALA A N 1
ATOM 1166 C CA . ALA A 1 156 ? -8.820 -3.659 2.407 1.00 91.38 156 ALA A CA 1
ATOM 1167 C C . ALA A 1 156 ? -7.454 -3.310 1.804 1.00 91.38 156 ALA A C 1
ATOM 1169 O O . ALA A 1 156 ? -6.833 -2.312 2.160 1.00 91.38 156 ALA A O 1
ATOM 1170 N N . GLY A 1 157 ? -6.968 -4.114 0.861 1.00 86.69 157 GLY A N 1
ATOM 1171 C CA . GLY A 1 157 ? -5.724 -3.847 0.128 1.00 86.69 157 GLY A CA 1
ATOM 1172 C C . GLY A 1 157 ? -5.890 -2.940 -1.094 1.00 86.69 157 GLY A C 1
ATOM 1173 O O . GLY A 1 157 ? -4.916 -2.713 -1.818 1.00 86.69 157 GLY A O 1
ATOM 1174 N N . GLN A 1 158 ? -7.117 -2.492 -1.364 1.00 87.31 158 GLN A N 1
ATOM 1175 C CA . GLN A 1 158 ? -7.523 -1.668 -2.503 1.00 87.31 158 GLN A CA 1
ATOM 1176 C C . GLN A 1 158 ? -8.707 -0.782 -2.069 1.00 87.31 158 GLN A C 1
ATOM 1178 O O . GLN A 1 158 ? -9.395 -1.114 -1.102 1.00 87.31 158 GLN A O 1
ATOM 1183 N N . SER A 1 159 ? -8.903 0.375 -2.703 1.00 92.12 159 SER A N 1
ATOM 1184 C CA . SER A 1 159 ? -9.982 1.309 -2.334 1.00 92.12 159 SER A CA 1
ATOM 1185 C C . SER A 1 159 ? -11.262 1.140 -3.140 1.00 92.12 159 SER A C 1
ATOM 1187 O O . SER A 1 159 ? -12.299 1.605 -2.684 1.00 92.12 159 SER A O 1
ATOM 1189 N N . ASP A 1 160 ? -11.226 0.459 -4.278 1.00 91.75 160 ASP A N 1
ATOM 1190 C CA . ASP A 1 160 ? -12.372 0.053 -5.100 1.00 91.75 160 ASP A CA 1
ATOM 1191 C C . ASP A 1 160 ? -13.403 -0.812 -4.351 1.00 91.75 160 ASP A C 1
ATOM 1193 O O . ASP A 1 160 ? -14.569 -0.851 -4.744 1.00 91.75 160 ASP A O 1
ATOM 1197 N N . TRP A 1 161 ? -13.011 -1.416 -3.225 1.00 92.62 161 TRP A N 1
ATOM 1198 C CA . TRP A 1 161 ? -13.909 -2.113 -2.301 1.00 92.62 161 TRP A CA 1
ATOM 1199 C C . TRP A 1 161 ? -13.768 -1.668 -0.830 1.00 92.62 161 TRP 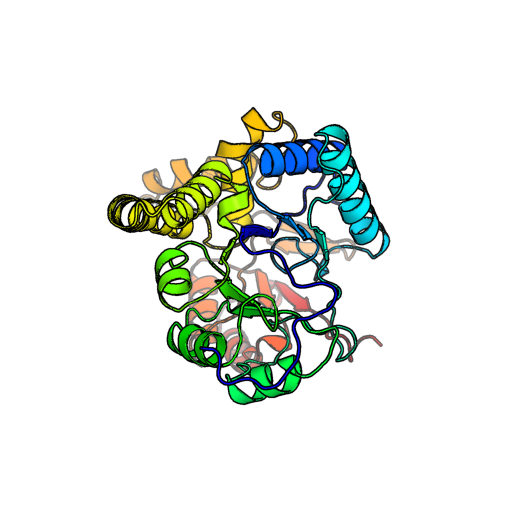A C 1
ATOM 1201 O O . TRP A 1 161 ? -14.085 -2.429 0.086 1.00 92.62 161 TRP A O 1
ATOM 1211 N N . LEU A 1 162 ? -13.362 -0.416 -0.573 1.00 96.62 162 LEU A N 1
ATOM 1212 C CA . LEU A 1 162 ? -13.279 0.133 0.790 1.00 96.62 162 LEU A CA 1
ATOM 1213 C C . LEU A 1 162 ? -14.626 0.060 1.533 1.00 96.62 162 LEU A C 1
ATOM 1215 O O . LEU A 1 162 ? -14.676 -0.442 2.651 1.00 96.62 162 LEU A O 1
ATOM 1219 N N . ILE A 1 163 ? -15.724 0.521 0.931 1.00 97.38 163 ILE A N 1
ATOM 1220 C CA . ILE A 1 163 ? -17.051 0.495 1.566 1.00 97.38 163 ILE A CA 1
ATOM 1221 C C . ILE A 1 163 ? -17.527 -0.940 1.858 1.00 97.38 163 ILE A C 1
ATOM 1223 O O . ILE A 1 163 ? -17.916 -1.190 2.998 1.00 97.38 163 ILE A O 1
ATOM 1227 N N . PRO A 1 164 ? -17.443 -1.911 0.926 1.00 96.06 164 PRO A N 1
ATOM 1228 C CA . PRO A 1 164 ? -17.680 -3.321 1.246 1.00 96.06 164 PRO A CA 1
ATOM 1229 C C . PRO A 1 164 ? -16.862 -3.844 2.437 1.00 96.06 164 PRO A C 1
ATOM 1231 O O . PRO A 1 164 ? -17.402 -4.552 3.285 1.00 96.06 164 PRO A O 1
ATOM 1234 N N . CYS A 1 165 ? -15.582 -3.469 2.544 1.00 95.88 165 CYS A N 1
ATOM 1235 C CA . CYS A 1 165 ? -14.747 -3.833 3.691 1.00 95.88 165 CYS A CA 1
ATOM 1236 C C . CYS A 1 165 ? -15.288 -3.251 5.000 1.00 95.88 165 CYS A C 1
ATOM 1238 O O . CYS A 1 165 ? -15.409 -3.967 5.991 1.00 95.88 165 CYS A O 1
ATOM 1240 N N . LEU A 1 166 ? -15.646 -1.969 4.996 1.00 97.38 166 LEU A N 1
ATOM 1241 C CA . LEU A 1 166 ? -16.157 -1.275 6.175 1.00 97.38 166 LEU A CA 1
ATOM 1242 C C . LEU A 1 166 ? -17.525 -1.810 6.621 1.00 97.38 166 LEU A C 1
ATOM 1244 O O . LEU A 1 166 ? -17.745 -1.971 7.819 1.00 97.38 166 LEU A O 1
ATOM 1248 N N . ILE A 1 167 ? -18.412 -2.155 5.679 1.00 96.06 167 ILE A N 1
ATOM 1249 C CA . ILE A 1 167 ? -19.679 -2.849 5.975 1.00 96.06 167 ILE A CA 1
ATOM 1250 C C . ILE A 1 167 ? -19.407 -4.182 6.678 1.00 96.06 167 ILE A C 1
ATOM 1252 O O . ILE A 1 167 ? -20.106 -4.528 7.625 1.00 96.06 167 ILE A O 1
ATOM 1256 N N . GLY A 1 168 ? -18.374 -4.912 6.249 1.00 94.38 168 GLY A N 1
ATOM 1257 C CA . GLY A 1 168 ? -17.966 -6.172 6.868 1.00 94.38 168 GLY A CA 1
ATOM 1258 C C . GLY A 1 168 ? -17.302 -6.040 8.243 1.00 94.38 168 GLY A C 1
ATOM 1259 O O . GLY A 1 168 ? -16.865 -7.052 8.776 1.00 94.38 168 GLY A O 1
ATOM 1260 N N . GLY A 1 169 ? -17.195 -4.830 8.805 1.00 94.75 169 GLY A N 1
ATOM 1261 C CA . GLY A 1 169 ? -16.520 -4.569 10.080 1.00 94.75 169 GLY A CA 1
ATOM 1262 C C . GLY A 1 169 ? -15.014 -4.316 9.954 1.00 94.75 169 GLY A C 1
ATOM 1263 O O . GLY A 1 169 ? -14.297 -4.330 10.956 1.00 94.75 169 GLY A O 1
ATOM 1264 N N . GLY A 1 170 ? -14.510 -4.100 8.737 1.00 94.88 170 GLY A N 1
ATOM 1265 C CA . GLY A 1 170 ? -13.124 -3.713 8.500 1.00 94.88 170 GLY A CA 1
ATOM 1266 C C . GLY A 1 170 ? -12.787 -2.321 9.045 1.00 94.88 170 GLY A C 1
ATOM 1267 O O . GLY A 1 170 ? -13.652 -1.491 9.317 1.00 94.88 170 GLY A O 1
ATOM 1268 N N . SER A 1 171 ? -11.493 -2.055 9.184 1.00 96.25 171 SER A N 1
ATOM 1269 C CA . SER A 1 171 ? -10.929 -0.862 9.822 1.00 96.25 171 SER A CA 1
ATOM 1270 C C . SER A 1 171 ? -10.470 0.213 8.829 1.00 96.25 171 SER A C 1
ATOM 1272 O O . SER A 1 171 ? -10.090 1.305 9.244 1.00 96.25 171 SER A O 1
ATOM 1274 N N . GLY A 1 172 ? -10.485 -0.060 7.521 1.00 96.62 172 GLY A N 1
ATOM 1275 C CA . GLY A 1 172 ? -10.080 0.905 6.498 1.00 96.62 172 GLY A CA 1
ATOM 1276 C C . GLY A 1 172 ? -9.451 0.262 5.267 1.00 96.62 172 GLY A C 1
ATOM 1277 O O . GLY A 1 172 ? -9.733 -0.895 4.947 1.00 96.62 172 GLY A O 1
ATOM 1278 N N . CYS A 1 173 ? -8.578 0.997 4.574 1.00 95.19 173 CYS A N 1
ATOM 1279 C CA . CYS A 1 173 ? -7.853 0.470 3.418 1.00 95.19 173 CYS A CA 1
ATOM 1280 C C . CYS A 1 173 ? -6.399 0.931 3.343 1.00 95.19 173 CYS A C 1
ATOM 1282 O O . CYS A 1 173 ? -6.023 1.995 3.818 1.00 95.19 173 CYS A O 1
ATOM 1284 N N . VAL A 1 174 ? -5.587 0.127 2.667 1.00 92.62 174 VAL A N 1
ATOM 1285 C CA . VAL A 1 174 ? -4.248 0.473 2.204 1.00 92.62 174 VAL A CA 1
ATOM 1286 C C . VAL A 1 174 ? -4.307 0.488 0.679 1.00 92.62 174 VAL A C 1
ATOM 1288 O O . VAL A 1 174 ? -4.375 -0.579 0.074 1.00 92.62 174 VAL A O 1
ATOM 1291 N N . THR A 1 175 ? -4.301 1.658 0.036 1.00 91.25 175 THR A N 1
ATOM 1292 C CA . THR A 1 175 ? -4.622 1.758 -1.401 1.00 91.25 175 THR A CA 1
ATOM 1293 C C . THR A 1 175 ? -3.586 2.490 -2.241 1.00 91.25 175 THR A C 1
ATOM 1295 O O . THR A 1 175 ? -3.190 3.617 -1.953 1.00 91.25 175 THR A O 1
ATOM 1298 N N . GLY A 1 176 ? -3.207 1.868 -3.361 1.00 88.69 176 GLY A N 1
ATOM 1299 C CA . GLY A 1 176 ? -2.304 2.463 -4.343 1.00 88.69 176 GLY A CA 1
ATOM 1300 C C . GLY A 1 176 ? -2.843 3.760 -4.945 1.00 88.69 176 GLY A C 1
ATOM 1301 O O . GLY A 1 176 ? -2.058 4.681 -5.134 1.00 88.69 176 GLY A O 1
ATOM 1302 N N . VAL A 1 177 ? -4.157 3.891 -5.171 1.00 90.38 177 VAL A N 1
ATOM 1303 C CA . VAL A 1 177 ? -4.728 5.096 -5.807 1.00 90.38 177 VAL A CA 1
ATOM 1304 C C . VAL A 1 177 ? -4.566 6.354 -4.944 1.00 90.38 177 VAL A C 1
ATOM 1306 O O . VAL A 1 177 ? -4.599 7.469 -5.464 1.00 90.38 177 VAL A O 1
ATOM 1309 N N . GLY A 1 178 ? -4.299 6.189 -3.642 1.00 92.88 178 GLY A N 1
ATOM 1310 C CA . GLY A 1 178 ? -3.932 7.283 -2.744 1.00 92.88 178 GLY A CA 1
ATOM 1311 C C . GLY A 1 178 ? -2.684 8.047 -3.201 1.00 92.88 178 GLY A C 1
ATOM 1312 O O . GLY A 1 178 ? -2.551 9.217 -2.873 1.00 92.88 178 GLY A O 1
ATOM 1313 N N . ASN A 1 179 ? -1.817 7.437 -4.020 1.00 92.62 179 ASN A N 1
ATOM 1314 C CA . ASN A 1 179 ? -0.662 8.101 -4.637 1.00 92.62 179 ASN A CA 1
ATOM 1315 C C . ASN A 1 179 ? -1.056 9.194 -5.650 1.00 92.62 179 ASN A C 1
ATOM 1317 O O . ASN A 1 179 ? -0.258 10.065 -5.980 1.00 92.62 179 ASN A O 1
ATOM 1321 N N . ILE A 1 180 ? -2.286 9.140 -6.160 1.00 90.69 180 ILE A N 1
ATOM 1322 C CA . ILE A 1 180 ? -2.793 10.048 -7.192 1.00 90.69 180 ILE A CA 1
ATOM 1323 C C . ILE A 1 180 ? -3.883 10.943 -6.608 1.00 90.69 180 ILE A C 1
ATOM 1325 O O . ILE A 1 180 ? -3.865 12.156 -6.797 1.00 90.69 180 ILE A O 1
ATOM 1329 N N . PHE A 1 181 ? -4.823 10.344 -5.872 1.00 93.19 181 PHE A N 1
ATOM 1330 C CA . PHE A 1 181 ? -6.013 11.016 -5.359 1.00 93.19 181 PHE A CA 1
ATOM 1331 C C . PHE A 1 181 ? -6.170 10.826 -3.838 1.00 93.19 181 PHE A C 1
ATOM 1333 O O . PHE A 1 181 ? -7.201 10.308 -3.395 1.00 93.19 181 PHE A O 1
ATOM 1340 N N . PRO A 1 182 ? -5.192 11.246 -3.007 1.00 95.06 182 PRO A N 1
ATOM 1341 C CA . PRO A 1 182 ? -5.228 11.005 -1.559 1.00 95.06 182 PRO A CA 1
ATOM 1342 C C . PRO A 1 182 ? -6.486 11.594 -0.909 1.00 95.06 182 PRO A C 1
ATOM 1344 O O . PRO A 1 182 ? -7.166 10.915 -0.144 1.00 95.06 182 PRO A O 1
ATOM 1347 N N . LYS A 1 183 ? -6.870 12.812 -1.316 1.00 95.56 183 LYS A N 1
ATOM 1348 C CA . LYS A 1 183 ? -8.072 13.500 -0.826 1.00 95.56 183 LYS A CA 1
ATOM 1349 C C . LYS A 1 183 ? -9.364 12.766 -1.161 1.00 95.56 183 LYS A C 1
ATOM 1351 O O . LYS A 1 183 ? -10.282 12.759 -0.349 1.00 95.56 183 LYS A O 1
ATOM 1356 N N . SER A 1 184 ? -9.446 12.142 -2.334 1.00 95.56 184 SER A N 1
ATOM 1357 C CA . SER A 1 184 ? -10.636 11.385 -2.726 1.00 95.56 184 SER A CA 1
ATOM 1358 C C . SER A 1 184 ? -10.796 10.147 -1.852 1.00 95.56 184 SER A C 1
ATOM 1360 O O . SER A 1 184 ? -11.878 9.902 -1.336 1.00 95.56 184 SER A O 1
ATOM 1362 N N . VAL A 1 185 ? -9.723 9.393 -1.607 1.00 95.88 185 VAL A N 1
ATOM 1363 C CA . VAL A 1 185 ? -9.823 8.203 -0.750 1.00 95.88 185 VAL A CA 1
ATOM 1364 C C . VAL A 1 185 ? -10.096 8.592 0.708 1.00 95.88 185 VAL A C 1
ATOM 1366 O O . VAL A 1 185 ? -10.978 8.011 1.339 1.00 95.88 185 VAL A O 1
ATOM 1369 N N . ALA A 1 186 ? -9.410 9.615 1.226 1.00 97.62 186 ALA A N 1
ATOM 1370 C CA . ALA A 1 186 ? -9.652 10.136 2.571 1.00 97.62 186 ALA A CA 1
ATOM 1371 C C . ALA A 1 186 ? -11.102 10.620 2.748 1.00 97.62 186 ALA A C 1
ATOM 1373 O O . ALA A 1 186 ? -11.753 10.314 3.747 1.00 97.62 186 ALA A O 1
ATOM 1374 N N . ASN A 1 187 ? -11.651 11.316 1.747 1.00 97.88 187 ASN A N 1
ATOM 1375 C CA . ASN A 1 187 ? -13.041 11.762 1.766 1.00 97.88 187 ASN A CA 1
ATOM 1376 C C . ASN A 1 187 ? -14.026 10.585 1.765 1.00 97.88 187 ASN A C 1
ATOM 1378 O O . ASN A 1 187 ? -15.009 10.623 2.496 1.00 97.88 187 ASN A O 1
ATOM 1382 N N . LEU A 1 188 ? -13.754 9.519 1.003 1.00 98.06 188 LEU A N 1
ATOM 1383 C CA . LEU A 1 188 ? -14.597 8.320 1.003 1.00 98.06 188 LEU A CA 1
ATOM 1384 C C . LEU A 1 188 ? -14.689 7.693 2.401 1.00 98.06 188 LEU A C 1
ATOM 1386 O O . LEU A 1 188 ? -15.785 7.388 2.872 1.00 98.06 188 LEU A O 1
ATOM 1390 N N . TYR A 1 189 ? -13.554 7.560 3.087 1.00 98.12 189 TYR A N 1
ATOM 1391 C CA . TYR A 1 189 ? -13.525 7.069 4.464 1.00 98.12 189 TYR A CA 1
ATOM 1392 C C . TYR A 1 189 ? -14.205 8.039 5.445 1.00 98.12 189 TYR A C 1
ATOM 1394 O O . TYR A 1 189 ? -14.966 7.610 6.311 1.00 98.12 189 TYR A O 1
ATOM 1402 N N . SER A 1 190 ? -14.010 9.350 5.279 1.00 98.12 190 SER A N 1
ATOM 1403 C CA . SER A 1 190 ? -14.652 10.379 6.109 1.00 98.12 190 SER A CA 1
ATOM 1404 C C . SER A 1 190 ? -16.181 10.373 5.989 1.00 98.12 190 SER A C 1
ATOM 1406 O O . SER A 1 190 ? -16.883 10.452 7.002 1.00 98.12 190 SER A O 1
ATOM 1408 N N . LEU A 1 191 ? -16.717 10.207 4.773 1.00 98.31 191 LEU A N 1
ATOM 1409 C CA . LEU A 1 191 ? -18.157 10.061 4.536 1.00 98.31 191 LEU A CA 1
ATOM 1410 C C . LEU A 1 191 ? -18.729 8.869 5.308 1.00 98.31 191 LEU A C 1
ATOM 1412 O O . LEU A 1 191 ? -19.744 9.012 5.992 1.00 98.31 191 LEU A O 1
ATOM 1416 N N . TRP A 1 192 ? -18.041 7.725 5.263 1.00 97.81 192 TRP A N 1
ATOM 1417 C CA . TRP A 1 192 ? -18.417 6.549 6.044 1.00 97.81 192 TRP A CA 1
ATOM 1418 C C . TRP A 1 192 ? -18.384 6.826 7.551 1.00 97.81 192 TRP A C 1
ATOM 1420 O O . TRP A 1 192 ? -19.372 6.597 8.247 1.00 97.81 192 TRP A O 1
ATOM 1430 N N . LYS A 1 193 ? -17.275 7.378 8.060 1.00 97.38 193 LYS A N 1
ATOM 1431 C CA . LYS A 1 193 ? -17.109 7.702 9.487 1.00 97.38 193 LYS A CA 1
ATOM 1432 C C . LYS A 1 193 ? -18.135 8.709 10.001 1.00 97.38 193 LYS A C 1
ATOM 1434 O O . LYS A 1 193 ? -18.488 8.652 11.174 1.00 97.38 193 LYS A O 1
ATOM 1439 N N . SER A 1 194 ? -18.627 9.583 9.129 1.00 97.81 194 SER A N 1
ATOM 1440 C CA . SER A 1 194 ? -19.661 10.575 9.435 1.00 97.81 194 SER A CA 1
ATOM 1441 C C . SER A 1 194 ? -21.089 10.022 9.330 1.00 97.81 194 SER A C 1
ATOM 1443 O O . SER A 1 194 ? -22.043 10.786 9.440 1.00 97.81 194 SER A O 1
ATOM 1445 N N . GLY A 1 195 ? -21.261 8.721 9.067 1.00 97.56 195 GLY A N 1
ATOM 1446 C CA . GLY A 1 195 ? -22.572 8.081 8.922 1.00 97.56 195 GLY A CA 1
ATOM 1447 C C . GLY A 1 195 ? -23.292 8.397 7.608 1.00 97.56 195 GLY A C 1
ATOM 1448 O O . GLY A 1 195 ? -24.453 8.030 7.441 1.00 97.56 195 GLY A O 1
ATOM 1449 N N . LYS A 1 196 ? -22.627 9.044 6.642 1.00 97.94 196 LYS A N 1
ATOM 1450 C CA . LYS A 1 196 ? -23.204 9.402 5.336 1.00 97.94 196 LYS A CA 1
ATOM 1451 C C . LYS A 1 196 ? -23.116 8.234 4.354 1.00 97.94 196 LYS A C 1
ATOM 1453 O O . LYS A 1 196 ? -22.493 8.334 3.296 1.00 97.94 196 LYS A O 1
ATOM 1458 N N . VAL A 1 197 ? -23.726 7.110 4.725 1.00 96.44 197 VAL A N 1
ATOM 1459 C CA . VAL A 1 197 ? -23.567 5.820 4.037 1.00 96.44 197 VAL A CA 1
ATOM 1460 C C . VAL A 1 197 ? -23.951 5.904 2.556 1.00 96.44 197 VAL A C 1
ATOM 1462 O O . VAL A 1 197 ? -23.161 5.500 1.709 1.00 96.44 197 VAL A O 1
ATOM 1465 N N . ASP A 1 198 ? -25.087 6.514 2.210 1.00 96.44 198 ASP A N 1
ATOM 1466 C CA . ASP A 1 198 ? -25.533 6.623 0.809 1.00 96.44 198 ASP A CA 1
ATOM 1467 C C . ASP A 1 198 ? -24.617 7.497 -0.060 1.00 96.44 198 ASP A C 1
ATOM 1469 O O . ASP A 1 198 ? -24.494 7.299 -1.271 1.00 96.44 198 ASP A O 1
ATOM 1473 N N . GLU A 1 199 ? -23.985 8.512 0.532 1.00 97.44 199 GLU A N 1
ATOM 1474 C CA . GLU A 1 199 ? -23.001 9.345 -0.163 1.00 97.44 199 GLU A CA 1
ATOM 1475 C C . GLU A 1 199 ? -21.699 8.567 -0.367 1.00 97.44 199 GLU A C 1
ATOM 1477 O O . GLU A 1 199 ? -21.174 8.530 -1.478 1.00 97.44 199 GLU A O 1
ATOM 1482 N N . ALA A 1 200 ? -21.235 7.871 0.674 1.00 97.62 200 ALA A N 1
ATOM 1483 C CA . ALA A 1 200 ? -20.079 6.987 0.618 1.00 97.62 200 ALA A CA 1
ATOM 1484 C C . ALA A 1 200 ? -20.242 5.881 -0.439 1.00 97.62 200 ALA A C 1
ATOM 1486 O O . ALA A 1 200 ? -19.345 5.689 -1.254 1.00 97.62 200 ALA A O 1
ATOM 1487 N N . VAL A 1 201 ? -21.389 5.196 -0.493 1.00 96.19 201 VAL A N 1
ATOM 1488 C CA . VAL A 1 201 ? -21.663 4.139 -1.487 1.00 96.19 201 VAL A CA 1
ATOM 1489 C C . VAL A 1 201 ? -21.657 4.694 -2.914 1.00 96.19 201 VAL A C 1
ATOM 1491 O O . VAL A 1 201 ? -21.081 4.083 -3.813 1.00 96.19 201 VAL A O 1
ATOM 1494 N N . ARG A 1 202 ? -22.240 5.877 -3.145 1.00 95.25 202 ARG A N 1
ATOM 1495 C CA . ARG A 1 202 ? -22.188 6.525 -4.468 1.00 95.25 202 ARG A CA 1
ATOM 1496 C C . ARG A 1 202 ? -20.766 6.942 -4.838 1.00 95.25 202 ARG A C 1
ATOM 1498 O O . ARG A 1 202 ? -20.326 6.713 -5.964 1.00 95.25 202 ARG A O 1
ATOM 1505 N N . PHE A 1 203 ? -20.031 7.515 -3.889 1.00 96.94 203 PHE A N 1
ATOM 1506 C CA . PHE A 1 203 ? -18.667 7.982 -4.110 1.00 96.94 203 PHE A CA 1
ATOM 1507 C C . PHE A 1 203 ? -17.665 6.828 -4.293 1.00 96.94 203 PHE A C 1
ATOM 1509 O O . PHE A 1 203 ? -16.736 6.947 -5.092 1.00 96.94 203 PHE A O 1
ATOM 1516 N N . GLN A 1 204 ? -17.902 5.676 -3.656 1.00 96.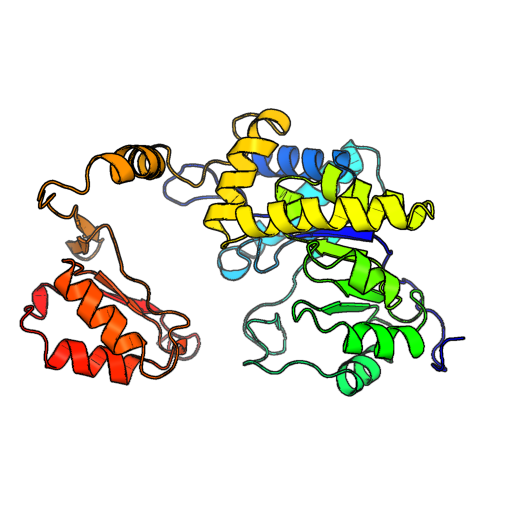94 204 GLN A N 1
ATOM 1517 C CA . GLN A 1 204 ? -17.152 4.432 -3.858 1.00 96.94 204 GLN A CA 1
ATOM 1518 C C . GLN A 1 204 ? -17.087 4.036 -5.335 1.00 96.94 204 GLN A C 1
ATOM 1520 O O . GLN A 1 204 ? -16.026 3.629 -5.807 1.00 96.94 204 GLN A O 1
ATOM 1525 N N . GLY A 1 205 ? -18.188 4.186 -6.080 1.00 91.94 205 GLY A N 1
ATOM 1526 C CA . GLY A 1 205 ? -18.221 3.882 -7.511 1.00 91.94 205 GLY A CA 1
ATOM 1527 C C . GLY A 1 205 ? -17.229 4.727 -8.316 1.00 91.94 205 GLY A C 1
ATOM 1528 O O . GLY A 1 205 ? -16.523 4.201 -9.172 1.00 91.94 205 GLY A O 1
ATOM 1529 N N . LEU A 1 206 ? -17.109 6.020 -7.998 1.00 92.88 206 LEU A N 1
ATOM 1530 C CA . LEU A 1 206 ? -16.150 6.919 -8.650 1.00 92.88 206 LEU A CA 1
ATOM 1531 C C . LEU A 1 206 ? -14.703 6.573 -8.285 1.00 92.88 206 LEU A C 1
ATOM 1533 O O . LEU A 1 206 ? -13.843 6.525 -9.164 1.00 92.88 206 LEU A O 1
ATOM 1537 N N . VAL A 1 207 ? -14.438 6.283 -7.007 1.00 93.88 207 VAL A N 1
ATOM 1538 C CA . VAL A 1 207 ? -13.109 5.846 -6.550 1.00 93.88 207 VAL A CA 1
ATOM 1539 C C . VAL A 1 207 ? -12.705 4.533 -7.223 1.00 93.88 207 VAL A C 1
ATOM 1541 O O . VAL A 1 207 ? -11.571 4.419 -7.678 1.00 93.88 207 VAL A O 1
ATOM 1544 N N . ALA A 1 208 ? -13.631 3.582 -7.373 1.00 92.38 208 ALA A N 1
ATOM 1545 C CA . ALA A 1 208 ? -13.375 2.312 -8.050 1.00 92.38 208 ALA A CA 1
ATOM 1546 C C . ALA A 1 208 ? -13.018 2.495 -9.535 1.00 92.38 208 ALA A C 1
ATOM 1548 O O . ALA A 1 208 ? -12.077 1.871 -10.025 1.00 92.38 208 ALA A O 1
ATOM 1549 N N . GLN A 1 209 ? -13.710 3.389 -10.252 1.00 89.69 209 GLN A N 1
ATOM 1550 C CA . GLN A 1 209 ? -13.359 3.709 -11.644 1.00 89.69 209 GLN A CA 1
ATOM 1551 C C . GLN A 1 209 ? -11.982 4.377 -11.749 1.00 89.69 209 GLN A C 1
ATOM 1553 O O . GLN A 1 209 ? -11.196 4.032 -12.632 1.00 89.69 209 GLN A O 1
ATOM 1558 N N . GLY A 1 210 ? -11.664 5.296 -10.831 1.00 86.12 210 GLY A N 1
ATOM 1559 C CA . GLY A 1 210 ? -10.342 5.919 -10.762 1.00 86.12 210 GLY A CA 1
ATOM 1560 C C . GLY A 1 210 ? -9.231 4.908 -10.468 1.00 86.12 210 GLY A C 1
ATOM 1561 O O . GLY A 1 210 ? -8.176 4.943 -11.098 1.00 86.12 210 GLY A O 1
ATOM 1562 N N . GLU A 1 211 ? -9.475 3.966 -9.555 1.00 86.75 211 GLU A N 1
ATOM 1563 C CA . GLU A 1 211 ? -8.522 2.902 -9.244 1.00 86.75 211 GLU A CA 1
ATOM 1564 C C . GLU A 1 211 ? -8.283 1.987 -10.446 1.00 86.75 211 GLU A C 1
ATOM 1566 O O . GLU A 1 211 ? -7.127 1.765 -10.802 1.00 86.75 211 GLU A O 1
ATOM 1571 N N . LYS A 1 212 ? -9.345 1.553 -11.134 1.00 83.56 212 LYS A N 1
ATOM 1572 C CA . LYS A 1 212 ? -9.232 0.777 -12.376 1.00 83.56 212 LYS A CA 1
ATOM 1573 C C . LYS A 1 212 ? -8.380 1.498 -13.425 1.00 83.56 212 LYS A C 1
ATOM 1575 O O . LYS A 1 212 ? -7.503 0.894 -14.022 1.00 83.56 212 LYS A O 1
ATOM 1580 N N . ALA A 1 213 ? -8.608 2.793 -13.641 1.00 77.44 213 ALA A N 1
ATOM 1581 C CA . ALA A 1 213 ? -7.910 3.545 -14.684 1.00 77.44 213 ALA A CA 1
ATOM 1582 C C . ALA A 1 213 ? -6.419 3.775 -14.386 1.00 77.44 213 ALA A C 1
ATOM 1584 O O . ALA A 1 213 ? -5.612 3.886 -15.308 1.00 77.44 213 ALA A O 1
ATOM 1585 N N . CYS A 1 214 ? -6.047 3.896 -13.111 1.00 71.62 214 CYS A N 1
ATOM 1586 C CA . CYS A 1 214 ? -4.715 4.364 -12.734 1.00 71.62 214 CYS A CA 1
ATOM 1587 C C . CYS A 1 214 ? -3.838 3.318 -12.034 1.00 71.62 214 CYS A C 1
ATOM 1589 O O . CYS A 1 214 ? -2.679 3.604 -11.728 1.00 71.62 214 CYS A O 1
ATOM 1591 N N . LYS A 1 215 ? -4.363 2.116 -11.774 1.00 70.44 215 LYS A N 1
ATOM 1592 C CA . LYS A 1 215 ? -3.665 1.049 -11.043 1.00 70.44 215 LYS A CA 1
ATOM 1593 C C . LYS A 1 215 ? -3.420 -0.204 -11.895 1.00 70.44 215 LYS A C 1
ATOM 1595 O O . LYS A 1 215 ? -3.353 -1.310 -11.369 1.00 70.44 215 LYS A O 1
ATOM 1600 N N . GLU A 1 216 ? -3.177 -0.026 -13.192 1.00 72.75 216 GLU A N 1
ATOM 1601 C CA . GLU A 1 216 ? -2.748 -1.083 -14.130 1.00 72.75 216 GLU A CA 1
ATOM 1602 C C . GLU A 1 216 ? -1.230 -1.351 -14.038 1.00 72.75 216 GLU A C 1
ATOM 1604 O O . GLU A 1 216 ? -0.493 -1.377 -15.023 1.00 72.75 216 GLU A O 1
ATOM 1609 N N . GLY A 1 217 ? -0.727 -1.488 -12.810 1.00 73.25 217 GLY A N 1
ATOM 1610 C CA . GLY A 1 217 ? 0.697 -1.648 -12.519 1.00 73.25 217 GLY A CA 1
ATOM 1611 C C . GLY A 1 217 ? 1.425 -0.349 -12.164 1.00 73.25 217 GLY A C 1
ATOM 1612 O O . GLY A 1 217 ? 0.878 0.755 -12.171 1.00 73.25 217 GLY A O 1
ATOM 1613 N N . LEU A 1 218 ? 2.695 -0.495 -11.786 1.00 78.00 218 LEU A N 1
ATOM 1614 C CA . LEU A 1 218 ? 3.448 0.584 -11.150 1.00 78.00 218 LEU A CA 1
ATOM 1615 C C . LEU A 1 218 ? 3.784 1.741 -12.098 1.00 78.00 218 LEU A C 1
ATOM 1617 O O . LEU A 1 218 ? 3.747 2.896 -11.683 1.00 78.00 218 LEU A O 1
ATOM 1621 N N . ALA A 1 219 ? 4.084 1.452 -13.365 1.00 77.69 219 ALA A N 1
ATOM 1622 C CA . ALA A 1 219 ? 4.373 2.490 -14.353 1.00 77.69 219 ALA A CA 1
ATOM 1623 C C . ALA A 1 219 ? 3.159 3.410 -14.572 1.00 77.69 219 ALA A C 1
ATOM 1625 O O . ALA A 1 219 ? 3.306 4.631 -14.564 1.00 77.69 219 ALA A O 1
ATOM 1626 N N . ALA A 1 220 ? 1.957 2.833 -14.684 1.00 79.56 220 ALA A N 1
ATOM 1627 C CA . ALA A 1 220 ? 0.708 3.586 -14.779 1.00 79.56 220 ALA A CA 1
ATOM 1628 C C . ALA A 1 220 ? 0.455 4.419 -13.513 1.00 79.56 220 ALA A C 1
ATOM 1630 O O . ALA A 1 220 ? 0.107 5.596 -13.609 1.00 79.56 220 ALA A O 1
ATOM 1631 N N . LEU A 1 221 ? 0.721 3.846 -12.334 1.00 83.50 221 LEU A N 1
ATOM 1632 C CA . LEU A 1 221 ? 0.583 4.546 -11.059 1.00 83.50 221 LEU A CA 1
ATOM 1633 C C . LEU A 1 221 ? 1.533 5.748 -10.950 1.00 83.50 221 LEU A C 1
ATOM 1635 O O . LEU A 1 221 ? 1.102 6.841 -10.588 1.00 83.50 221 LEU A O 1
ATOM 1639 N N . LYS A 1 222 ? 2.813 5.569 -11.302 1.00 84.25 222 LYS A N 1
ATOM 1640 C CA . LYS A 1 222 ? 3.808 6.652 -11.346 1.00 84.25 222 LYS A CA 1
ATOM 1641 C C . LYS A 1 222 ? 3.432 7.712 -12.378 1.00 84.25 222 LYS A C 1
ATOM 1643 O O . LYS A 1 222 ? 3.551 8.900 -12.096 1.00 84.25 222 LYS A O 1
ATOM 1648 N N . PHE A 1 223 ? 2.940 7.314 -13.549 1.00 81.56 223 PHE A N 1
ATOM 1649 C CA . PHE A 1 223 ? 2.459 8.259 -14.555 1.00 81.56 223 PHE A CA 1
ATOM 1650 C C . PHE A 1 223 ? 1.279 9.089 -14.034 1.00 81.56 223 PHE A C 1
ATOM 1652 O O . PHE A 1 223 ? 1.318 10.317 -14.100 1.00 81.56 223 PHE A O 1
ATOM 1659 N N . GLY A 1 224 ? 0.267 8.442 -13.452 1.00 83.00 224 GLY A N 1
ATOM 1660 C CA . GLY A 1 224 ? -0.875 9.129 -12.857 1.00 83.00 224 GLY A CA 1
ATOM 1661 C C . GLY A 1 224 ? -0.454 10.074 -11.730 1.00 83.00 224 GLY A C 1
ATOM 1662 O O . GLY A 1 224 ? -0.874 11.230 -11.709 1.00 83.00 224 GLY A O 1
ATOM 1663 N N . ALA A 1 225 ? 0.442 9.632 -10.843 1.00 85.38 225 ALA A N 1
ATOM 1664 C CA . ALA A 1 225 ? 0.981 10.477 -9.781 1.00 85.38 225 ALA A CA 1
ATOM 1665 C C . ALA A 1 225 ? 1.734 11.685 -10.360 1.00 85.38 225 ALA A C 1
ATOM 1667 O O . ALA A 1 225 ? 1.539 12.805 -9.903 1.00 85.38 225 ALA A O 1
ATOM 1668 N N . SER A 1 226 ? 2.527 11.503 -11.418 1.00 79.88 226 SER A N 1
ATOM 1669 C CA . SER A 1 226 ? 3.203 12.608 -12.109 1.00 79.88 226 SER A CA 1
ATOM 1670 C C . SER A 1 226 ? 2.243 13.624 -12.692 1.00 79.88 226 SER A C 1
ATOM 1672 O O . SER A 1 226 ? 2.429 14.826 -12.517 1.00 79.88 226 SER A O 1
ATOM 1674 N N . PHE A 1 227 ? 1.197 13.139 -13.348 1.00 82.75 227 PHE A N 1
ATOM 1675 C CA . PHE A 1 227 ? 0.257 13.992 -14.046 1.00 82.75 227 PHE A CA 1
ATOM 1676 C C . PHE A 1 227 ? -0.643 14.775 -13.080 1.00 82.75 227 PHE A C 1
ATOM 1678 O O . PHE A 1 227 ? -0.815 15.981 -13.240 1.00 82.75 227 PHE A O 1
ATOM 1685 N N . PHE A 1 228 ? -1.194 14.106 -12.062 1.00 81.44 228 PHE A N 1
ATOM 1686 C CA . PHE A 1 228 ? -2.193 14.697 -11.164 1.00 81.44 228 PHE A CA 1
ATOM 1687 C C . PHE A 1 228 ? -1.606 15.232 -9.853 1.00 81.44 228 PHE A C 1
ATOM 1689 O O . PHE A 1 228 ? -2.004 16.306 -9.402 1.00 81.44 228 PHE A O 1
ATOM 1696 N N . ALA A 1 229 ? -0.663 14.514 -9.236 1.00 77.69 229 ALA A N 1
ATOM 1697 C CA . ALA A 1 229 ? -0.052 14.913 -7.965 1.00 77.69 229 ALA A CA 1
ATOM 1698 C C . ALA A 1 229 ? 1.234 15.732 -8.161 1.00 77.69 229 ALA A C 1
ATOM 1700 O O . ALA A 1 229 ? 1.524 16.610 -7.352 1.00 77.69 229 ALA A O 1
ATOM 1701 N N . GLY A 1 230 ? 1.978 15.504 -9.248 1.00 74.94 230 GLY A N 1
ATOM 1702 C CA . GLY A 1 230 ? 3.252 16.162 -9.550 1.00 74.94 230 GLY A CA 1
ATOM 1703 C C . GLY A 1 230 ? 3.197 17.692 -9.477 1.00 74.94 230 GLY A C 1
ATOM 1704 O O . GLY A 1 230 ? 3.988 18.265 -8.729 1.00 74.94 230 GLY A O 1
ATOM 1705 N N . PRO A 1 231 ? 2.252 18.379 -10.150 1.00 74.56 231 PRO A N 1
ATOM 1706 C CA . PRO A 1 231 ? 2.133 19.835 -10.055 1.00 74.56 231 PRO A CA 1
ATOM 1707 C C . PRO A 1 231 ? 1.870 20.338 -8.630 1.00 74.56 231 PRO A C 1
ATOM 1709 O O . PRO A 1 231 ? 2.417 21.361 -8.224 1.00 74.56 231 PRO A O 1
ATOM 1712 N N . ALA A 1 232 ? 1.079 19.596 -7.849 1.00 65.12 232 ALA A N 1
ATOM 1713 C CA . ALA A 1 232 ? 0.721 19.948 -6.474 1.00 65.12 232 ALA A CA 1
ATOM 1714 C C . ALA A 1 232 ? 1.831 19.626 -5.453 1.00 65.12 232 ALA A C 1
ATOM 1716 O O . ALA A 1 232 ? 1.949 20.307 -4.436 1.00 65.12 232 ALA A O 1
ATOM 1717 N N . ALA A 1 233 ? 2.659 18.615 -5.728 1.00 62.75 233 ALA A N 1
ATOM 1718 C CA . ALA A 1 233 ? 3.858 18.281 -4.960 1.00 62.75 233 ALA A CA 1
ATOM 1719 C C . ALA A 1 233 ? 5.093 19.092 -5.416 1.00 62.75 233 ALA A C 1
ATOM 1721 O O . ALA A 1 233 ? 6.104 19.136 -4.725 1.00 62.75 233 ALA A O 1
ATOM 1722 N N . GLY A 1 234 ? 5.022 19.778 -6.559 1.00 58.09 234 GLY A N 1
ATOM 1723 C CA . GLY A 1 234 ? 6.126 20.486 -7.205 1.00 58.09 234 GLY A CA 1
ATOM 1724 C C . GLY A 1 234 ? 6.674 19.692 -8.394 1.00 58.09 234 GLY A C 1
ATOM 1725 O O . GLY A 1 234 ? 7.058 18.537 -8.245 1.00 58.09 234 GLY A O 1
ATOM 1726 N N . ASN A 1 235 ? 6.740 20.332 -9.569 1.00 52.50 235 ASN A N 1
ATOM 1727 C CA . ASN A 1 235 ? 6.967 19.754 -10.912 1.00 52.50 235 ASN A CA 1
ATOM 1728 C C . ASN A 1 235 ? 8.178 18.808 -11.100 1.00 52.50 235 ASN A C 1
ATOM 1730 O O . ASN A 1 235 ? 8.315 18.209 -12.164 1.00 52.50 235 ASN A O 1
ATOM 1734 N N . SER A 1 236 ? 9.065 18.678 -10.112 1.00 52.97 236 SER A N 1
ATOM 1735 C CA . SER A 1 236 ? 10.177 17.721 -10.100 1.00 52.97 236 SER A CA 1
ATOM 1736 C C . SER A 1 236 ? 9.800 16.346 -9.529 1.00 52.97 236 SER A C 1
ATOM 1738 O O . SER A 1 236 ? 10.589 15.417 -9.645 1.00 52.97 236 SER A O 1
ATOM 1740 N N . CYS A 1 237 ? 8.630 16.199 -8.894 1.00 48.19 237 CYS A N 1
ATOM 1741 C CA . CYS A 1 237 ? 8.388 15.099 -7.957 1.00 48.19 237 CYS A CA 1
ATOM 1742 C C . CYS A 1 237 ? 8.127 13.725 -8.572 1.00 48.19 237 CYS A C 1
ATOM 1744 O O . CYS A 1 237 ? 8.160 12.744 -7.845 1.00 48.19 237 CYS A O 1
ATOM 1746 N N . VAL A 1 238 ? 7.856 13.600 -9.869 1.00 52.25 238 VAL A N 1
ATOM 1747 C CA . VAL A 1 238 ? 7.584 12.281 -10.449 1.00 52.25 238 VAL A CA 1
ATOM 1748 C C . VAL A 1 238 ? 8.030 12.274 -11.904 1.00 52.25 238 VAL A C 1
ATOM 1750 O O . VAL A 1 238 ? 7.270 12.595 -12.815 1.00 52.25 238 VAL A O 1
ATOM 1753 N N . VAL A 1 239 ? 9.288 11.929 -12.148 1.00 47.16 239 VAL A N 1
ATOM 1754 C CA . VAL A 1 239 ? 9.778 11.685 -13.507 1.00 47.16 239 VAL A CA 1
ATOM 1755 C C . VAL A 1 239 ? 10.386 10.298 -13.546 1.00 47.16 239 VAL A C 1
ATOM 1757 O O . VAL A 1 239 ? 11.590 10.140 -13.449 1.00 47.16 239 VAL A O 1
ATOM 1760 N N . LEU A 1 240 ? 9.535 9.292 -13.730 1.00 42.28 240 LEU A N 1
ATOM 1761 C CA . LEU A 1 240 ? 9.926 8.026 -14.351 1.00 42.28 240 LEU A CA 1
ATOM 1762 C C . LEU A 1 240 ? 8.776 7.495 -15.214 1.00 42.28 240 LEU A C 1
ATOM 1764 O O . LEU A 1 240 ? 8.216 6.429 -14.997 1.00 42.28 240 LEU A O 1
ATOM 1768 N N . ALA A 1 241 ? 8.431 8.280 -16.221 1.00 38.50 241 ALA A N 1
ATOM 1769 C CA . ALA A 1 241 ? 8.107 7.765 -17.540 1.00 38.50 241 ALA A CA 1
ATOM 1770 C C . ALA A 1 241 ? 8.681 8.819 -18.479 1.00 38.50 241 ALA A C 1
ATOM 1772 O O . ALA A 1 241 ? 8.205 9.954 -18.494 1.00 38.50 241 ALA A O 1
ATOM 1773 N N . GLY A 1 242 ? 9.805 8.512 -19.132 1.00 36.62 242 GLY A N 1
ATOM 1774 C CA . GLY A 1 242 ? 10.513 9.485 -19.958 1.00 36.62 242 GLY A CA 1
ATOM 1775 C C . GLY A 1 242 ? 9.533 10.223 -20.869 1.00 36.62 242 GLY A C 1
ATOM 1776 O O . GLY A 1 242 ? 8.674 9.602 -21.493 1.00 36.62 242 GLY A O 1
ATOM 1777 N N . LYS A 1 243 ? 9.668 11.548 -20.988 1.00 34.03 243 LYS A N 1
ATOM 1778 C CA . LYS A 1 243 ? 8.924 12.338 -21.987 1.00 34.03 243 LYS A CA 1
ATOM 1779 C C . LYS A 1 243 ? 9.073 11.770 -23.416 1.00 34.03 243 LYS A C 1
ATOM 1781 O O . LYS A 1 243 ? 8.276 12.111 -24.285 1.00 34.03 243 LYS A O 1
ATOM 1786 N N . SER A 1 244 ? 10.056 10.896 -23.660 1.00 37.88 244 SER A N 1
ATOM 1787 C CA . SER A 1 244 ? 10.234 10.132 -24.900 1.00 37.88 244 SER A CA 1
ATOM 1788 C C . SER A 1 244 ? 9.297 8.924 -25.058 1.00 37.88 244 SER A C 1
ATOM 1790 O O . SER A 1 244 ? 8.921 8.630 -26.185 1.00 37.88 244 SER A O 1
ATOM 1792 N N . ILE A 1 245 ? 8.870 8.261 -23.975 1.00 38.50 245 ILE A N 1
ATOM 1793 C CA . ILE A 1 245 ? 7.979 7.079 -24.011 1.00 38.50 245 ILE A CA 1
ATOM 1794 C C . ILE A 1 245 ? 6.508 7.474 -24.232 1.00 38.50 245 ILE A C 1
ATOM 1796 O O . ILE A 1 245 ? 5.696 6.650 -24.631 1.00 38.50 245 ILE A O 1
ATOM 1800 N N . LEU A 1 246 ? 6.147 8.739 -23.999 1.00 34.69 246 LEU A N 1
ATOM 1801 C CA . LEU A 1 246 ? 4.752 9.202 -24.045 1.00 34.69 246 LEU A CA 1
ATOM 1802 C C . LEU A 1 246 ? 4.392 10.022 -25.288 1.00 34.69 246 LEU A C 1
ATOM 1804 O O . LEU A 1 246 ? 3.211 10.197 -25.573 1.00 34.69 246 LEU A O 1
ATOM 1808 N N . LYS A 1 247 ? 5.370 10.471 -26.087 1.00 31.59 247 LYS A N 1
ATOM 1809 C CA . LYS A 1 247 ? 5.063 10.985 -27.436 1.00 31.59 247 LYS A CA 1
ATOM 1810 C C . LYS A 1 247 ? 4.555 9.887 -28.372 1.00 31.59 247 LYS A C 1
ATOM 1812 O O . LYS A 1 247 ? 3.933 10.196 -29.384 1.00 31.59 247 LYS A O 1
ATOM 1817 N N . THR A 1 248 ? 4.789 8.622 -28.039 1.00 37.38 248 THR A N 1
ATOM 1818 C CA . THR A 1 248 ? 4.389 7.491 -28.870 1.00 37.38 248 THR A CA 1
ATOM 1819 C C . THR A 1 248 ? 2.950 7.042 -28.643 1.00 37.38 248 THR A C 1
ATOM 1821 O O . THR A 1 248 ? 2.385 6.539 -29.597 1.00 37.38 248 THR A O 1
ATOM 1824 N N . SER A 1 249 ? 2.283 7.262 -27.499 1.00 34.81 249 SER A N 1
ATOM 1825 C CA . SER A 1 249 ? 0.943 6.662 -27.300 1.00 34.81 249 SER A CA 1
ATOM 1826 C C . SER A 1 249 ? -0.218 7.407 -27.978 1.00 34.81 249 SER A C 1
ATOM 1828 O O . SER A 1 249 ? -1.156 6.757 -28.430 1.00 34.81 249 SER A O 1
ATOM 1830 N N . TRP A 1 250 ? -0.151 8.735 -28.145 1.00 28.50 250 TRP A N 1
ATOM 1831 C CA . TRP A 1 250 ? -1.210 9.495 -28.844 1.00 28.50 250 TRP A CA 1
ATOM 1832 C C . TRP A 1 250 ? -1.013 9.528 -30.371 1.00 28.50 250 TRP A C 1
ATOM 1834 O O . TRP A 1 250 ? -1.979 9.533 -31.133 1.00 28.50 250 TRP A O 1
ATOM 1844 N N . ALA A 1 251 ? 0.240 9.491 -30.837 1.00 34.00 251 ALA A N 1
ATOM 1845 C CA . ALA A 1 251 ? 0.562 9.388 -32.263 1.00 34.00 251 ALA A CA 1
ATOM 1846 C C . ALA A 1 251 ? 0.410 7.953 -32.812 1.00 34.00 251 ALA A C 1
ATOM 1848 O O . ALA A 1 251 ? 0.227 7.779 -34.014 1.00 34.00 251 ALA A O 1
ATOM 1849 N N . TYR A 1 252 ? 0.447 6.919 -31.957 1.00 36.62 252 TYR A N 1
ATOM 1850 C CA . TYR A 1 252 ? 0.316 5.523 -32.395 1.00 36.62 252 TYR A CA 1
ATOM 1851 C C . TYR A 1 252 ? -1.099 5.155 -32.850 1.00 36.62 252 TYR A C 1
ATOM 1853 O O . TYR A 1 252 ? -1.247 4.448 -33.840 1.00 36.62 252 TYR A O 1
ATOM 1861 N N . GLN A 1 253 ? -2.154 5.635 -32.182 1.00 33.72 253 GLN A N 1
ATOM 1862 C CA . GLN A 1 253 ? -3.524 5.235 -32.542 1.00 33.72 253 GLN A CA 1
ATOM 1863 C C . GLN A 1 253 ? -4.006 5.809 -33.882 1.00 33.72 253 GLN A C 1
ATOM 1865 O O . GLN A 1 253 ? -4.929 5.263 -34.476 1.00 33.72 253 GLN A O 1
ATOM 1870 N N . SER A 1 254 ? -3.370 6.868 -34.387 1.00 34.72 254 SER A N 1
ATOM 1871 C CA . SER A 1 254 ? -3.706 7.480 -35.681 1.00 34.72 254 SER A CA 1
ATOM 1872 C C . SER A 1 254 ? -2.834 6.987 -36.847 1.00 34.72 254 SER A C 1
ATOM 1874 O O . SER A 1 254 ? -3.196 7.215 -37.997 1.00 34.72 254 SER A O 1
ATOM 1876 N N . ALA A 1 255 ? -1.727 6.278 -36.582 1.00 36.50 255 ALA A N 1
ATOM 1877 C CA . ALA A 1 255 ? -0.766 5.853 -37.607 1.00 36.50 255 ALA A CA 1
ATOM 1878 C C . ALA A 1 255 ? -0.863 4.366 -38.019 1.00 36.50 255 ALA A C 1
ATOM 1880 O O . ALA A 1 255 ? -0.287 3.977 -39.035 1.00 36.50 255 ALA A O 1
ATOM 1881 N N . ILE A 1 256 ? -1.609 3.520 -37.297 1.00 40.44 256 ILE A N 1
ATOM 1882 C CA . ILE A 1 256 ? -1.719 2.077 -37.598 1.00 40.44 256 ILE A CA 1
ATOM 1883 C C . ILE A 1 256 ? -2.853 1.816 -38.604 1.00 40.44 256 ILE A C 1
ATOM 1885 O O . ILE A 1 256 ? -3.828 1.129 -38.324 1.00 40.44 256 ILE A O 1
ATOM 1889 N N . MET A 1 257 ? -2.718 2.385 -39.800 1.00 33.59 257 MET A N 1
ATOM 1890 C CA . MET A 1 257 ? -3.313 1.835 -41.030 1.00 33.59 257 MET A CA 1
ATOM 1891 C C . MET A 1 257 ? -2.337 1.885 -42.220 1.00 33.59 257 MET A C 1
ATOM 1893 O O . MET A 1 257 ? -2.737 1.685 -43.362 1.00 33.59 257 MET A O 1
ATOM 1897 N N . GLY A 1 258 ? -1.043 2.110 -41.972 1.00 31.16 258 GLY A N 1
ATOM 1898 C CA . GLY A 1 258 ? -0.007 2.068 -43.002 1.00 31.16 258 GLY A CA 1
ATOM 1899 C C . GLY A 1 258 ? 1.244 1.371 -42.485 1.00 31.16 258 GLY A C 1
ATOM 1900 O O . GLY A 1 258 ? 1.810 1.769 -41.472 1.00 31.16 258 GLY A O 1
ATOM 1901 N N . SER A 1 259 ? 1.660 0.318 -43.180 1.00 47.00 259 SER A N 1
ATOM 1902 C CA . SER A 1 259 ? 2.883 -0.450 -42.944 1.00 47.00 259 SER A CA 1
ATOM 1903 C C . SER A 1 259 ? 4.120 0.445 -42.784 1.00 47.00 259 SER A C 1
ATOM 1905 O O . SER A 1 259 ? 4.577 1.042 -43.758 1.00 47.00 259 SER A O 1
ATOM 1907 N N . LEU A 1 260 ? 4.706 0.487 -41.586 1.00 37.16 260 LEU A N 1
ATOM 1908 C CA . LEU A 1 260 ? 6.034 1.056 -41.352 1.00 37.16 260 LEU A CA 1
ATOM 1909 C C . LEU A 1 260 ? 6.852 0.101 -40.476 1.00 37.16 260 LEU A C 1
ATOM 1911 O O . LEU A 1 260 ? 6.660 0.012 -39.266 1.00 37.16 260 LEU A O 1
ATOM 1915 N N . GLN A 1 261 ? 7.791 -0.611 -41.103 1.00 44.59 261 GLN A N 1
ATOM 1916 C CA . GLN A 1 261 ? 8.910 -1.259 -40.419 1.00 44.59 261 GLN A CA 1
ATOM 1917 C C . GLN A 1 261 ? 9.872 -0.171 -39.926 1.00 44.59 261 GLN A C 1
ATOM 1919 O O . GLN A 1 261 ? 10.807 0.223 -40.620 1.00 44.59 261 GLN A O 1
ATOM 1924 N N . THR A 1 262 ? 9.635 0.357 -38.729 1.00 50.50 262 THR A N 1
ATOM 1925 C CA . THR A 1 262 ? 10.645 1.163 -38.030 1.00 50.50 262 THR A CA 1
ATOM 1926 C C . THR A 1 262 ? 11.801 0.252 -37.593 1.00 50.50 262 THR A C 1
ATOM 1928 O O . THR A 1 262 ? 11.536 -0.774 -36.963 1.00 50.50 262 THR A O 1
ATOM 1931 N N . PRO A 1 263 ? 13.073 0.585 -37.884 1.00 58.94 263 PRO A N 1
ATOM 1932 C CA . PRO A 1 263 ? 14.205 -0.222 -37.438 1.00 58.94 263 PRO A CA 1
ATOM 1933 C C . PRO A 1 263 ? 14.276 -0.238 -35.905 1.00 58.94 263 PRO A C 1
ATOM 1935 O O . PRO A 1 263 ? 14.282 0.812 -35.259 1.00 58.94 263 PRO A O 1
ATOM 1938 N N . VAL A 1 264 ? 14.318 -1.438 -35.319 1.00 65.62 264 VAL A N 1
ATOM 1939 C CA . VAL A 1 264 ? 14.411 -1.636 -33.866 1.00 65.62 264 VAL A CA 1
ATOM 1940 C C . VAL A 1 264 ? 15.737 -1.051 -33.372 1.00 65.62 264 VAL A C 1
ATOM 1942 O O . VAL A 1 264 ? 16.816 -1.471 -33.795 1.00 65.62 264 VAL A O 1
ATOM 1945 N N . GLN A 1 265 ? 15.673 -0.061 -32.481 1.00 83.94 265 GLN A N 1
ATOM 1946 C CA . GLN A 1 265 ? 16.861 0.530 -31.866 1.00 83.94 265 GLN A CA 1
ATOM 1947 C C . GLN A 1 265 ? 17.580 -0.517 -31.000 1.00 83.94 265 GLN A C 1
ATOM 1949 O O . GLN A 1 265 ? 16.927 -1.298 -30.314 1.00 83.94 265 GLN A O 1
ATOM 1954 N N . HIS A 1 266 ? 18.914 -0.532 -31.015 1.00 87.88 266 HIS A N 1
ATOM 1955 C CA . HIS A 1 266 ? 19.732 -1.435 -30.199 1.00 87.88 266 HIS A CA 1
ATOM 1956 C C . HIS A 1 266 ? 20.678 -0.642 -29.291 1.00 87.88 266 HIS A C 1
ATOM 1958 O O . HIS A 1 266 ? 21.216 0.390 -29.698 1.00 87.88 266 HIS A O 1
ATOM 1964 N N . PHE A 1 267 ? 20.934 -1.158 -28.090 1.00 86.25 267 PHE A N 1
ATOM 1965 C CA . PHE A 1 267 ? 21.952 -0.651 -27.169 1.00 86.25 267 PHE A CA 1
ATOM 1966 C C . PHE A 1 267 ? 23.144 -1.605 -27.109 1.00 86.25 267 PHE A C 1
ATOM 1968 O O . PHE A 1 267 ? 23.001 -2.805 -27.321 1.00 86.25 267 PHE A O 1
ATOM 1975 N N . THR A 1 268 ? 24.338 -1.077 -26.837 1.00 90.00 268 THR A N 1
ATOM 1976 C CA . THR A 1 268 ? 25.551 -1.899 -26.690 1.00 90.00 268 THR A CA 1
ATOM 1977 C C . THR A 1 268 ? 25.808 -2.120 -25.210 1.00 90.00 268 THR A C 1
ATOM 1979 O O . THR A 1 268 ? 25.944 -1.150 -24.468 1.00 90.00 268 THR A O 1
ATOM 1982 N N . LEU A 1 269 ? 25.852 -3.379 -24.785 1.00 82.81 269 LEU A N 1
ATOM 1983 C CA . LEU A 1 269 ? 26.178 -3.757 -23.414 1.00 82.81 269 LEU A CA 1
ATOM 1984 C C . LEU A 1 269 ? 27.689 -3.665 -23.167 1.00 82.81 269 LEU A C 1
ATOM 1986 O O . LEU A 1 269 ? 28.485 -3.614 -24.104 1.00 82.81 269 LEU A O 1
ATOM 1990 N N . ASN A 1 270 ? 28.095 -3.690 -21.897 1.00 79.00 270 ASN A N 1
ATOM 1991 C CA . ASN A 1 270 ? 29.508 -3.719 -21.492 1.00 79.00 270 ASN A CA 1
ATOM 1992 C C . ASN A 1 270 ? 30.286 -4.922 -22.063 1.00 79.00 270 ASN A C 1
ATOM 1994 O O . ASN A 1 270 ? 31.498 -4.845 -22.222 1.00 79.00 270 ASN A O 1
ATOM 1998 N N . THR A 1 271 ? 29.590 -6.004 -22.414 1.00 86.56 271 THR A N 1
ATOM 1999 C CA . THR A 1 271 ? 30.140 -7.186 -23.091 1.00 86.56 271 THR A CA 1
ATOM 2000 C C . THR A 1 271 ? 30.318 -7.007 -24.602 1.00 86.56 271 THR A C 1
ATOM 2002 O O . THR A 1 271 ? 30.764 -7.926 -25.280 1.00 86.56 271 THR A O 1
ATOM 2005 N N . GLY A 1 272 ? 29.930 -5.856 -25.162 1.00 86.75 272 GLY A N 1
ATOM 2006 C CA . GLY A 1 272 ? 29.889 -5.603 -26.605 1.00 86.75 272 GLY A CA 1
ATOM 2007 C C . GLY A 1 272 ? 28.636 -6.146 -27.304 1.00 86.75 272 GLY A C 1
ATOM 2008 O O . GLY A 1 272 ? 28.378 -5.783 -28.453 1.00 86.75 272 GLY A O 1
ATOM 2009 N N . ALA A 1 273 ? 27.823 -6.959 -26.620 1.00 87.12 273 ALA A N 1
ATOM 2010 C CA . ALA A 1 273 ? 26.581 -7.495 -27.169 1.00 87.12 273 ALA A CA 1
ATOM 2011 C C . ALA A 1 273 ? 25.565 -6.381 -27.479 1.00 87.12 273 ALA A C 1
ATOM 2013 O O . ALA A 1 273 ? 25.475 -5.380 -26.762 1.00 87.12 273 ALA A O 1
ATOM 2014 N N . LYS A 1 274 ? 24.778 -6.561 -28.545 1.00 89.69 274 LYS A N 1
ATOM 2015 C CA . LYS A 1 274 ? 23.717 -5.630 -28.947 1.00 89.69 274 LYS A CA 1
ATOM 2016 C C . LYS A 1 274 ? 22.376 -6.117 -28.408 1.00 89.69 274 LYS A C 1
ATOM 2018 O O . LYS A 1 274 ? 21.880 -7.146 -28.849 1.00 89.69 274 LYS A O 1
ATOM 2023 N N . ILE A 1 275 ? 21.789 -5.373 -27.477 1.00 91.75 275 ILE A N 1
ATOM 2024 C CA . ILE A 1 275 ? 20.461 -5.662 -26.929 1.00 91.75 275 ILE A CA 1
ATOM 2025 C C . ILE A 1 275 ? 19.398 -4.828 -27.663 1.00 91.75 275 ILE A C 1
ATOM 2027 O O . ILE A 1 275 ? 19.554 -3.606 -27.759 1.00 91.75 275 ILE A O 1
ATOM 2031 N N . PRO A 1 276 ? 18.318 -5.431 -28.187 1.00 92.06 276 PRO A N 1
ATOM 2032 C CA . PRO A 1 276 ? 17.183 -4.676 -28.708 1.00 92.06 276 PRO A CA 1
ATOM 2033 C C . PRO A 1 276 ? 16.531 -3.823 -27.608 1.00 92.06 276 PRO A C 1
ATOM 2035 O O . PRO A 1 276 ? 16.297 -4.292 -26.493 1.00 92.06 276 PRO A O 1
ATOM 2038 N N . ALA A 1 277 ? 16.215 -2.566 -27.924 1.00 86.31 277 ALA A N 1
ATOM 2039 C CA . ALA A 1 277 ? 15.717 -1.572 -26.970 1.00 86.31 277 ALA A CA 1
ATOM 2040 C C . ALA A 1 277 ? 14.373 -1.941 -26.327 1.00 86.31 277 ALA A C 1
ATOM 2042 O O . ALA A 1 277 ? 14.059 -1.458 -25.241 1.00 86.31 277 ALA A O 1
ATOM 2043 N N . ILE A 1 278 ? 13.580 -2.776 -26.998 1.00 83.19 278 ILE A N 1
ATOM 2044 C CA . ILE A 1 278 ? 12.258 -3.205 -26.547 1.00 83.19 278 ILE A CA 1
ATOM 2045 C C . ILE A 1 278 ? 12.301 -4.715 -26.326 1.00 83.19 278 ILE A C 1
ATOM 2047 O O . ILE A 1 278 ? 12.573 -5.462 -27.265 1.00 83.19 278 ILE A O 1
ATOM 2051 N N . GLY A 1 279 ? 12.031 -5.143 -25.092 1.00 87.25 279 GLY A N 1
ATOM 2052 C CA . GLY A 1 279 ? 11.916 -6.550 -24.706 1.00 87.25 279 GLY A CA 1
ATOM 2053 C C . GLY A 1 279 ? 10.465 -6.979 -24.478 1.00 87.25 279 GLY A C 1
ATOM 2054 O O . GLY A 1 279 ? 9.624 -6.169 -24.086 1.00 87.25 279 GLY A O 1
ATOM 2055 N N . PHE A 1 280 ? 10.178 -8.256 -24.721 1.00 90.69 280 PHE A N 1
ATOM 2056 C CA . PHE A 1 280 ? 8.889 -8.892 -24.461 1.00 90.69 280 PHE A CA 1
ATOM 2057 C C . PHE A 1 280 ? 8.938 -9.694 -23.156 1.00 90.69 280 PHE A C 1
ATOM 2059 O O . PHE A 1 280 ? 9.681 -10.669 -23.059 1.00 90.69 280 PHE A O 1
ATOM 2066 N N . GLY A 1 281 ? 8.160 -9.287 -22.152 1.00 90.75 281 GLY A N 1
ATOM 2067 C CA . GLY A 1 281 ? 8.102 -9.956 -20.850 1.00 90.75 281 GLY A CA 1
ATOM 2068 C C . GLY A 1 281 ? 7.151 -11.150 -20.833 1.00 90.75 281 GLY A C 1
ATOM 2069 O O . GLY A 1 281 ? 6.060 -11.090 -21.392 1.00 90.75 281 GLY A O 1
ATOM 2070 N N . THR A 1 282 ? 7.549 -12.218 -20.143 1.00 88.44 282 THR A N 1
ATOM 2071 C CA . THR A 1 282 ? 6.810 -13.498 -20.105 1.00 88.44 282 THR A CA 1
ATOM 2072 C C . THR A 1 282 ? 6.219 -13.835 -18.729 1.00 88.44 282 THR A C 1
ATOM 2074 O O . THR A 1 282 ? 5.721 -14.937 -18.503 1.00 88.44 282 THR A O 1
ATOM 2077 N N . TRP A 1 283 ? 6.248 -12.892 -17.784 1.00 83.50 283 TRP A N 1
ATOM 2078 C CA . TRP A 1 283 ? 5.732 -13.085 -16.426 1.00 83.50 283 TRP A CA 1
ATOM 2079 C C . TRP A 1 283 ? 4.205 -13.229 -16.391 1.00 83.50 283 TRP A C 1
ATOM 2081 O O . TRP A 1 283 ? 3.493 -12.491 -17.070 1.00 83.50 283 TRP A O 1
ATOM 2091 N N . LYS A 1 284 ? 3.703 -14.128 -15.530 1.00 78.94 284 LYS A N 1
ATOM 2092 C CA . LYS A 1 284 ? 2.267 -14.391 -15.291 1.00 78.94 284 LYS A CA 1
ATOM 2093 C C . LYS A 1 284 ? 1.459 -14.859 -16.508 1.00 78.94 284 LYS A C 1
ATOM 2095 O O . LYS A 1 284 ? 0.229 -14.809 -16.469 1.00 78.94 284 LYS A O 1
ATOM 2100 N N . ALA A 1 285 ? 2.112 -15.349 -17.557 1.00 79.31 285 ALA A N 1
ATOM 2101 C CA . ALA A 1 285 ? 1.405 -16.095 -18.587 1.00 79.31 285 ALA A CA 1
ATOM 2102 C C . ALA A 1 285 ? 0.729 -17.328 -17.958 1.00 79.31 285 ALA A C 1
ATOM 2104 O O . ALA A 1 285 ? 1.332 -18.017 -17.133 1.00 79.31 285 ALA A O 1
ATOM 2105 N N . ALA A 1 286 ? -0.528 -17.585 -18.321 1.00 80.12 286 ALA A N 1
ATOM 2106 C CA . ALA A 1 286 ? -1.199 -18.818 -17.926 1.00 80.12 286 ALA A CA 1
ATOM 2107 C C . ALA A 1 286 ? -0.501 -20.030 -18.582 1.00 80.12 286 ALA A C 1
ATOM 2109 O O . ALA A 1 286 ? 0.102 -19.869 -19.649 1.00 80.12 286 ALA A O 1
ATOM 2110 N N . PRO A 1 287 ? -0.584 -21.236 -17.989 1.00 82.81 287 PRO A N 1
ATOM 2111 C CA . PRO A 1 287 ? -0.048 -22.445 -18.612 1.00 82.81 287 PRO A CA 1
ATOM 2112 C C . PRO A 1 287 ? -0.568 -22.622 -20.048 1.00 82.81 287 PRO A C 1
ATOM 2114 O O . PRO A 1 287 ? -1.775 -22.556 -20.281 1.00 82.81 287 PRO A O 1
ATOM 2117 N N . GLY A 1 288 ? 0.336 -22.831 -21.006 1.00 82.44 288 GLY A N 1
ATOM 2118 C CA . GLY A 1 288 ? 0.037 -22.965 -22.436 1.00 82.44 288 GLY A CA 1
ATOM 2119 C C . GLY A 1 288 ? -0.107 -21.650 -23.216 1.00 82.44 288 GLY A C 1
ATOM 2120 O O . GLY A 1 288 ? -0.271 -21.688 -24.439 1.00 82.44 288 GLY A O 1
ATOM 2121 N N . GLU A 1 289 ? -0.052 -20.491 -22.553 1.00 89.81 289 GLU A N 1
ATOM 2122 C CA . GLU A 1 289 ? -0.179 -19.176 -23.198 1.00 89.81 289 GLU A CA 1
ATOM 2123 C C . GLU A 1 289 ? 1.175 -18.492 -23.428 1.00 89.81 289 GLU A C 1
ATOM 2125 O O . GLU A 1 289 ? 1.300 -17.665 -24.334 1.00 89.81 289 GLU A O 1
ATOM 2130 N N . ALA A 1 290 ? 2.214 -18.852 -22.664 1.00 91.38 290 ALA A N 1
ATOM 2131 C CA . ALA A 1 290 ? 3.532 -18.227 -22.775 1.00 91.38 290 ALA A CA 1
ATOM 2132 C C . ALA A 1 290 ? 4.156 -18.475 -24.154 1.00 91.38 290 ALA A C 1
ATOM 2134 O O . ALA A 1 290 ? 4.657 -17.543 -24.785 1.00 91.38 290 ALA A O 1
ATOM 2135 N N . GLY A 1 291 ? 4.071 -19.715 -24.649 1.00 92.62 291 GLY A N 1
ATOM 2136 C CA . GLY A 1 291 ? 4.562 -20.071 -25.981 1.00 92.62 291 GLY A CA 1
ATOM 2137 C C . GLY A 1 291 ? 3.869 -19.277 -27.094 1.00 92.62 291 GLY A C 1
ATOM 2138 O O . GLY A 1 291 ? 4.534 -18.617 -27.891 1.00 92.62 291 GLY A O 1
ATOM 2139 N N . LYS A 1 292 ? 2.529 -19.252 -27.104 1.00 92.19 292 LYS A N 1
ATOM 2140 C CA . LYS A 1 292 ? 1.740 -18.507 -28.107 1.00 92.19 292 LYS A CA 1
ATOM 2141 C C . LYS A 1 292 ? 2.059 -17.012 -28.094 1.00 92.19 292 LYS A C 1
ATOM 2143 O O . LYS A 1 292 ? 2.152 -16.378 -29.147 1.00 92.19 292 LYS A O 1
ATOM 2148 N N . ALA A 1 293 ? 2.234 -16.446 -26.901 1.00 90.50 293 ALA A N 1
ATOM 2149 C CA . ALA A 1 293 ? 2.585 -15.045 -26.727 1.00 90.50 293 ALA A CA 1
ATOM 2150 C C . ALA A 1 293 ? 3.978 -14.737 -27.304 1.00 90.50 293 ALA A C 1
ATOM 2152 O O . ALA A 1 293 ? 4.137 -13.753 -28.026 1.00 90.50 293 ALA A O 1
ATOM 2153 N N . VAL A 1 294 ? 4.965 -15.608 -27.062 1.00 95.19 294 VAL A N 1
ATOM 2154 C CA . VAL A 1 294 ? 6.315 -15.487 -27.639 1.00 95.19 294 VAL A CA 1
ATOM 2155 C C . VAL A 1 294 ? 6.306 -15.664 -29.157 1.00 95.19 294 VAL A C 1
ATOM 2157 O O . VAL A 1 294 ? 6.949 -14.885 -29.855 1.00 95.19 294 VAL A O 1
ATOM 2160 N N . GLU A 1 295 ? 5.553 -16.625 -29.691 1.00 94.69 295 GLU A N 1
ATOM 2161 C CA . GLU A 1 295 ? 5.402 -16.821 -31.140 1.00 94.69 295 GLU A CA 1
ATOM 2162 C C . GLU A 1 295 ? 4.785 -15.585 -31.811 1.00 94.69 295 GLU A C 1
ATOM 2164 O O . GLU A 1 295 ? 5.298 -15.074 -32.809 1.00 94.69 295 GLU A O 1
ATOM 2169 N N . THR A 1 296 ? 3.733 -15.034 -31.206 1.00 90.81 296 THR A N 1
ATOM 2170 C CA . THR A 1 296 ? 3.099 -13.793 -31.669 1.00 90.81 296 THR A CA 1
ATOM 2171 C C . THR A 1 296 ? 4.081 -12.623 -31.628 1.00 90.81 296 THR A C 1
ATOM 2173 O O . THR A 1 296 ? 4.166 -11.853 -32.584 1.00 90.81 296 THR A O 1
ATOM 2176 N N . ALA A 1 297 ? 4.866 -12.503 -30.556 1.00 89.94 297 ALA A N 1
ATOM 2177 C CA . ALA A 1 297 ? 5.878 -11.462 -30.427 1.00 89.94 297 ALA A CA 1
ATOM 2178 C C . ALA A 1 297 ? 6.987 -11.601 -31.488 1.00 89.94 297 ALA A C 1
ATOM 2180 O O . ALA A 1 297 ? 7.370 -10.602 -32.097 1.00 89.94 297 ALA A O 1
ATOM 2181 N N . LEU A 1 298 ? 7.463 -12.818 -31.779 1.00 93.12 298 LEU A N 1
ATOM 2182 C CA . LEU A 1 298 ? 8.428 -13.075 -32.859 1.00 93.12 298 LEU A CA 1
ATOM 2183 C C . LEU A 1 298 ? 7.891 -12.618 -34.221 1.00 93.12 298 LEU A C 1
ATOM 2185 O O . LEU A 1 298 ? 8.603 -11.921 -34.953 1.00 93.12 298 LEU A O 1
ATOM 2189 N N . ASN A 1 299 ? 6.631 -12.951 -34.521 1.00 86.94 299 ASN A N 1
ATOM 2190 C CA . ASN A 1 299 ? 5.936 -12.551 -35.750 1.00 86.94 299 ASN A CA 1
ATOM 2191 C C . ASN A 1 299 ? 5.714 -11.033 -35.829 1.00 86.94 299 ASN A C 1
ATOM 2193 O O . ASN A 1 299 ? 5.755 -10.455 -36.913 1.00 86.94 299 ASN A O 1
ATOM 2197 N N . ALA A 1 300 ? 5.547 -10.374 -34.681 1.00 83.69 300 ALA A N 1
ATOM 2198 C CA . ALA A 1 300 ? 5.488 -8.918 -34.569 1.00 83.69 300 ALA A CA 1
ATOM 2199 C C . ALA A 1 300 ? 6.872 -8.235 -34.643 1.00 83.69 300 ALA A C 1
ATOM 2201 O O . ALA A 1 300 ? 6.954 -7.010 -34.581 1.00 83.69 300 ALA A O 1
ATOM 2202 N N . GLY A 1 301 ? 7.962 -9.002 -34.782 1.00 87.31 301 GLY A N 1
ATOM 2203 C CA . GLY A 1 301 ? 9.321 -8.482 -34.947 1.00 87.31 301 GLY A CA 1
ATOM 2204 C C . GLY A 1 301 ? 10.131 -8.355 -33.655 1.00 87.31 301 GLY A C 1
ATOM 2205 O O . GLY A 1 301 ? 11.232 -7.806 -33.684 1.00 87.31 301 GLY A O 1
ATOM 2206 N N . TYR A 1 302 ? 9.644 -8.874 -32.524 1.00 91.12 302 TYR A N 1
ATOM 2207 C CA . TYR A 1 302 ? 10.431 -8.896 -31.294 1.00 91.12 302 TYR A CA 1
ATOM 2208 C C . TYR A 1 302 ? 11.616 -9.849 -31.424 1.00 91.12 302 TYR A C 1
ATOM 2210 O O . TYR A 1 302 ? 11.533 -10.931 -32.012 1.00 91.12 302 TYR A O 1
ATOM 2218 N N . ARG A 1 303 ? 12.735 -9.415 -30.852 1.00 94.12 303 ARG A N 1
ATOM 2219 C CA . ARG A 1 303 ? 13.998 -10.158 -30.800 1.00 94.12 303 ARG A CA 1
ATOM 2220 C C . ARG A 1 303 ? 14.580 -10.247 -29.396 1.00 94.12 303 ARG A C 1
ATOM 2222 O O . ARG A 1 303 ? 15.499 -11.017 -29.170 1.00 94.12 303 ARG A O 1
ATOM 2229 N N . HIS A 1 304 ? 14.023 -9.501 -28.447 1.00 95.56 304 HIS A N 1
ATOM 2230 C CA . HIS A 1 304 ? 14.442 -9.489 -27.054 1.00 95.56 304 HIS A CA 1
ATOM 2231 C C . HIS A 1 304 ? 13.323 -10.047 -26.173 1.00 95.56 304 HIS A C 1
ATOM 2233 O O . HIS A 1 304 ? 12.208 -9.527 -26.196 1.00 95.56 304 HIS A O 1
ATOM 2239 N N . PHE A 1 305 ? 13.621 -11.098 -25.412 1.00 95.50 305 PHE A N 1
ATOM 2240 C CA . PHE A 1 305 ? 12.674 -11.814 -24.561 1.00 95.50 305 PHE A CA 1
ATOM 2241 C C . PHE A 1 305 ? 13.150 -11.816 -23.116 1.00 95.50 305 PHE A C 1
ATOM 2243 O O . PHE A 1 305 ? 14.260 -12.261 -22.825 1.00 95.50 305 PHE A O 1
ATOM 2250 N N . ASP A 1 306 ? 12.292 -11.317 -22.232 1.00 93.25 306 ASP A N 1
ATOM 2251 C CA . ASP A 1 306 ? 12.551 -11.205 -20.809 1.00 93.25 306 ASP A CA 1
ATOM 2252 C C . ASP A 1 306 ? 11.879 -12.342 -20.032 1.00 93.25 306 ASP A C 1
ATOM 2254 O O . ASP A 1 306 ? 10.649 -12.435 -19.935 1.00 93.25 306 ASP A O 1
ATOM 2258 N N . CYS A 1 307 ? 12.721 -13.212 -19.482 1.00 91.31 307 CYS A N 1
ATOM 2259 C CA . CYS A 1 307 ? 12.368 -14.462 -18.816 1.00 91.31 307 CYS A CA 1
ATOM 2260 C C . CYS A 1 307 ? 12.863 -14.465 -17.358 1.00 91.31 307 CYS A C 1
ATOM 2262 O O . CYS A 1 307 ? 13.595 -13.567 -16.931 1.00 91.31 307 CYS A O 1
ATOM 2264 N N . ALA A 1 308 ? 12.471 -15.471 -16.575 1.00 87.25 308 ALA A N 1
ATOM 2265 C CA . ALA A 1 308 ? 13.123 -15.830 -15.315 1.00 87.25 308 ALA A CA 1
ATOM 2266 C C . ALA A 1 308 ? 12.754 -17.266 -14.907 1.00 87.25 308 ALA A C 1
ATOM 2268 O O . ALA A 1 308 ? 11.602 -17.624 -15.133 1.00 87.25 308 ALA A O 1
ATOM 2269 N N . PRO A 1 309 ? 13.632 -17.997 -14.187 1.00 81.44 309 PRO A N 1
ATOM 2270 C CA . PRO A 1 309 ? 13.358 -19.342 -13.655 1.00 81.44 309 PRO A CA 1
ATOM 2271 C C . PRO A 1 309 ? 12.061 -19.454 -12.838 1.00 81.44 309 PRO A C 1
ATOM 2273 O O . PRO A 1 309 ? 11.397 -20.484 -12.798 1.00 81.44 309 PRO A O 1
ATOM 2276 N N . LEU A 1 310 ? 11.694 -18.370 -12.146 1.00 82.50 310 LEU A N 1
ATOM 2277 C CA . LEU A 1 310 ? 10.491 -18.311 -11.314 1.00 82.50 310 LEU A CA 1
ATOM 2278 C C . LEU A 1 310 ? 9.193 -18.378 -12.139 1.00 82.50 310 LEU A C 1
ATOM 2280 O O . LEU A 1 310 ? 8.118 -18.574 -11.580 1.00 82.50 310 LEU A O 1
ATOM 2284 N N . TYR A 1 311 ? 9.261 -18.137 -13.450 1.00 86.62 311 TYR A N 1
ATOM 2285 C CA . TYR A 1 311 ? 8.074 -17.981 -14.288 1.00 86.62 311 TYR A CA 1
ATOM 2286 C C . TYR A 1 311 ? 7.486 -19.351 -14.645 1.00 86.62 311 TYR A C 1
ATOM 2288 O O . TYR A 1 311 ? 6.286 -19.439 -14.899 1.00 86.62 311 TYR A O 1
ATOM 2296 N N . GLY A 1 312 ? 8.312 -20.408 -14.625 1.00 88.12 312 GLY A N 1
ATOM 2297 C CA . GLY A 1 312 ? 7.892 -21.796 -14.824 1.00 88.12 312 GLY A CA 1
ATOM 2298 C C . GLY A 1 312 ? 7.395 -22.097 -16.238 1.00 88.12 312 GLY A C 1
ATOM 2299 O O . GLY A 1 312 ? 6.672 -23.069 -16.443 1.00 88.12 312 GLY A O 1
ATOM 2300 N N . ASN A 1 313 ? 7.734 -21.245 -17.206 1.00 92.81 313 ASN A N 1
ATOM 2301 C CA . ASN A 1 313 ? 7.271 -21.319 -18.591 1.00 92.81 313 ASN A CA 1
ATOM 2302 C C . ASN A 1 313 ? 8.417 -21.487 -19.606 1.00 92.81 313 ASN A C 1
ATOM 2304 O O . ASN A 1 313 ? 8.205 -21.412 -20.817 1.00 92.81 313 ASN A O 1
ATOM 2308 N N . GLU A 1 314 ? 9.628 -21.783 -19.132 1.00 91.88 314 GLU A N 1
ATOM 2309 C CA . GLU A 1 314 ? 10.843 -21.953 -19.935 1.00 91.88 314 GLU A CA 1
ATOM 2310 C C . GLU A 1 314 ? 10.702 -23.091 -20.942 1.00 91.88 314 GLU A C 1
ATOM 2312 O O . GLU A 1 314 ? 11.211 -22.994 -22.057 1.00 91.88 314 GLU A O 1
ATOM 2317 N N . ALA A 1 315 ? 10.001 -24.165 -20.565 1.00 93.88 315 ALA A N 1
ATOM 2318 C CA . ALA A 1 315 ? 9.753 -25.294 -21.452 1.00 93.88 315 ALA A CA 1
ATOM 2319 C C . ALA A 1 315 ? 8.922 -24.872 -22.673 1.00 93.88 315 ALA A C 1
ATOM 2321 O O . ALA A 1 315 ? 9.273 -25.228 -23.795 1.00 93.88 315 ALA A O 1
ATOM 2322 N N . GLU A 1 316 ? 7.865 -24.078 -22.473 1.00 94.50 316 GLU A N 1
ATOM 2323 C CA . GLU A 1 316 ? 7.012 -23.582 -23.559 1.00 94.50 316 GLU A CA 1
ATOM 2324 C C . GLU A 1 316 ? 7.783 -22.632 -24.479 1.00 94.50 316 GLU A C 1
ATOM 2326 O O . GLU A 1 316 ? 7.810 -22.822 -25.695 1.00 94.50 316 GLU A O 1
ATOM 2331 N N . ILE A 1 317 ? 8.473 -21.649 -23.894 1.00 94.75 317 ILE A N 1
ATOM 2332 C CA . ILE A 1 317 ? 9.282 -20.669 -24.632 1.00 94.75 317 ILE A CA 1
ATOM 2333 C C . ILE A 1 317 ? 10.403 -21.378 -25.405 1.00 94.75 317 ILE A C 1
ATOM 2335 O O . ILE A 1 317 ? 10.659 -21.080 -26.572 1.00 94.75 317 ILE A O 1
ATOM 2339 N N . GLY A 1 318 ? 11.046 -22.362 -24.775 1.00 94.31 318 GLY A N 1
ATOM 2340 C CA . GLY A 1 318 ? 12.109 -23.158 -25.372 1.00 94.31 318 GLY A CA 1
ATOM 2341 C C . GLY A 1 318 ? 11.650 -23.969 -26.582 1.00 94.31 318 GLY A C 1
ATOM 2342 O O . GLY A 1 318 ? 12.438 -24.138 -27.511 1.00 94.31 318 GLY A O 1
ATOM 2343 N N . GLN A 1 319 ? 10.397 -24.440 -26.619 1.00 96.00 319 GLN A N 1
ATOM 2344 C CA . GLN A 1 319 ? 9.857 -25.085 -27.821 1.00 96.00 319 GLN A CA 1
ATOM 2345 C C . GLN A 1 319 ? 9.684 -24.088 -28.964 1.00 96.00 319 GLN A C 1
ATOM 2347 O O . GLN A 1 319 ? 10.100 -24.380 -30.083 1.00 96.00 319 GLN A O 1
ATOM 2352 N N . VAL A 1 320 ? 9.179 -22.886 -28.679 1.00 96.31 320 VAL A N 1
ATOM 2353 C CA . VAL A 1 320 ? 9.024 -21.833 -29.695 1.00 96.31 320 VAL A CA 1
ATOM 2354 C C . VAL A 1 320 ? 10.378 -21.414 -30.270 1.00 96.31 320 VAL A C 1
ATOM 2356 O O . VAL A 1 320 ? 10.527 -21.290 -31.482 1.00 96.31 320 VAL A O 1
ATOM 2359 N N . PHE A 1 321 ? 11.402 -21.258 -29.428 1.00 95.56 321 PHE A N 1
ATOM 2360 C CA . PHE A 1 321 ? 12.757 -20.945 -29.896 1.00 95.56 321 PHE A CA 1
ATOM 2361 C C . PHE A 1 321 ? 13.404 -22.073 -30.707 1.00 95.56 321 PHE A C 1
ATOM 2363 O O . PHE A 1 321 ? 14.299 -21.798 -31.502 1.00 95.56 321 PHE A O 1
ATOM 2370 N N . LYS A 1 322 ? 12.973 -23.328 -30.535 1.00 95.25 322 LYS A N 1
ATOM 2371 C CA . LYS A 1 322 ? 13.431 -24.454 -31.365 1.00 95.25 322 LYS A CA 1
ATOM 2372 C C . LYS A 1 322 ? 12.718 -24.524 -32.712 1.00 95.25 322 LYS A C 1
ATOM 2374 O O . LYS A 1 322 ? 13.326 -24.978 -33.675 1.00 95.25 322 LYS A O 1
ATOM 2379 N N . SER A 1 323 ? 11.445 -24.134 -32.772 1.00 94.50 323 SER A N 1
ATOM 2380 C CA . SER A 1 323 ? 10.618 -24.253 -33.978 1.00 94.50 323 SER A CA 1
ATOM 2381 C C . SER A 1 323 ? 10.569 -22.986 -34.833 1.00 94.50 323 SER A C 1
ATOM 2383 O O . SER A 1 323 ? 10.123 -23.047 -35.976 1.00 94.50 323 SER A O 1
ATOM 2385 N N . THR A 1 324 ? 10.983 -21.837 -34.295 1.00 95.06 324 THR A N 1
ATOM 2386 C CA . THR A 1 324 ? 10.972 -20.563 -35.022 1.00 95.06 324 THR A CA 1
ATOM 2387 C C . THR A 1 324 ? 11.948 -20.553 -36.199 1.00 95.06 324 THR A C 1
ATOM 2389 O O . THR A 1 324 ? 13.035 -21.121 -36.137 1.00 95.06 324 THR A O 1
ATOM 2392 N N . ALA A 1 325 ? 11.576 -19.843 -37.266 1.00 93.19 325 ALA A N 1
ATOM 2393 C CA . ALA A 1 325 ? 12.464 -19.558 -38.393 1.00 93.19 325 ALA A CA 1
ATOM 2394 C C . ALA A 1 325 ? 13.475 -18.431 -38.094 1.00 93.19 325 ALA A C 1
ATOM 2396 O O . ALA A 1 325 ? 14.361 -18.174 -38.907 1.00 93.19 325 ALA A O 1
ATOM 2397 N N . VAL A 1 326 ? 13.338 -17.736 -36.956 1.00 93.50 326 VAL A N 1
ATOM 2398 C CA . VAL A 1 326 ? 14.246 -16.655 -36.550 1.00 93.50 326 VAL A CA 1
ATOM 2399 C C . VAL A 1 326 ? 15.595 -17.238 -36.104 1.00 93.50 326 VAL A C 1
ATOM 2401 O O . VAL A 1 326 ? 15.614 -18.068 -35.191 1.00 93.50 326 VAL A O 1
ATOM 2404 N N . PRO A 1 327 ? 16.725 -16.797 -36.689 1.00 93.56 327 PRO A N 1
ATOM 2405 C CA . PRO A 1 327 ? 18.054 -17.244 -36.287 1.00 93.56 327 PRO A CA 1
ATOM 2406 C C . PRO A 1 327 ? 18.340 -17.012 -34.798 1.00 93.56 327 PRO A C 1
ATOM 2408 O O . PRO A 1 327 ? 17.972 -15.989 -34.219 1.00 93.56 327 PRO A O 1
ATOM 2411 N N . ARG A 1 328 ? 19.023 -17.965 -34.150 1.00 93.31 328 ARG A N 1
ATOM 2412 C CA . ARG A 1 328 ? 19.304 -17.905 -32.705 1.00 93.31 328 ARG A CA 1
ATOM 2413 C C . ARG A 1 328 ? 20.140 -16.685 -32.315 1.00 93.31 328 ARG A C 1
ATOM 2415 O O . ARG A 1 328 ? 19.959 -16.177 -31.211 1.00 93.31 328 ARG A O 1
ATOM 2422 N N . ASP A 1 329 ? 21.054 -16.244 -33.165 1.00 91.94 329 ASP A N 1
ATOM 2423 C CA . ASP A 1 329 ? 21.912 -15.072 -32.961 1.00 91.94 329 ASP A CA 1
ATOM 2424 C C . ASP A 1 329 ? 21.151 -13.739 -33.041 1.00 91.94 329 ASP A C 1
ATOM 2426 O O . ASP A 1 329 ? 21.617 -12.744 -32.490 1.00 91.94 329 ASP A O 1
ATOM 2430 N N . GLU A 1 330 ? 19.946 -13.728 -33.615 1.00 90.25 330 GLU A N 1
ATOM 2431 C CA . GLU A 1 330 ? 19.027 -12.592 -33.517 1.00 90.25 330 GLU A CA 1
ATOM 2432 C C . GLU A 1 330 ? 18.245 -12.566 -32.194 1.00 90.25 330 GLU A C 1
ATOM 2434 O O . GLU A 1 330 ? 17.657 -11.542 -31.856 1.00 90.25 330 GLU A O 1
ATOM 2439 N N . LEU A 1 331 ? 18.208 -13.666 -31.432 1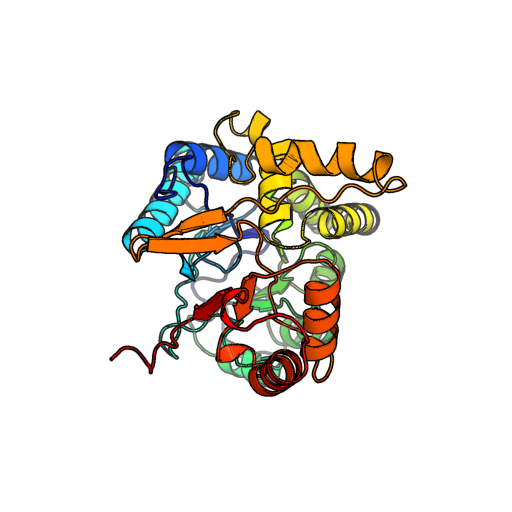.00 93.56 331 LEU A N 1
ATOM 2440 C CA . LEU A 1 331 ? 17.450 -13.748 -30.183 1.00 93.56 331 LEU A CA 1
ATOM 2441 C C . LEU A 1 331 ? 18.293 -13.298 -28.986 1.00 93.56 331 LEU A C 1
ATOM 2443 O O . LEU A 1 331 ? 19.256 -13.953 -28.575 1.00 93.56 331 LEU A O 1
ATOM 2447 N N . PHE A 1 332 ? 17.861 -12.217 -28.350 1.00 94.31 332 PHE A N 1
ATOM 2448 C CA . PHE A 1 332 ? 18.390 -11.742 -27.083 1.00 94.31 332 PHE A CA 1
ATOM 2449 C C . PHE A 1 332 ? 17.488 -12.212 -25.938 1.00 94.31 332 PHE A C 1
ATOM 2451 O O . PHE A 1 332 ? 16.331 -11.811 -25.847 1.00 94.31 332 PHE A O 1
ATOM 2458 N N . VAL A 1 333 ? 17.998 -13.061 -25.047 1.00 93.56 333 VAL A N 1
ATOM 2459 C CA . VAL A 1 333 ? 17.231 -13.555 -23.894 1.00 93.56 333 VAL A CA 1
ATOM 2460 C C . VAL A 1 333 ? 17.810 -12.948 -22.630 1.00 93.56 333 VAL A C 1
ATOM 2462 O O . VAL A 1 333 ? 18.968 -13.203 -22.300 1.00 93.56 333 VAL A O 1
ATOM 2465 N N . THR A 1 334 ? 17.011 -12.159 -21.919 1.00 91.19 334 THR A N 1
ATOM 2466 C CA . THR A 1 334 ? 17.330 -11.744 -20.555 1.00 91.19 334 THR A CA 1
ATOM 2467 C C . THR A 1 334 ? 16.686 -12.713 -19.583 1.00 91.19 334 THR A C 1
ATOM 2469 O O . THR A 1 334 ? 15.537 -13.118 -19.739 1.00 91.19 334 THR A O 1
ATOM 2472 N N . THR A 1 335 ? 17.443 -13.109 -18.568 1.00 89.75 335 THR A N 1
ATOM 2473 C CA . THR A 1 335 ? 16.939 -13.945 -17.483 1.00 89.75 335 THR A CA 1
ATOM 2474 C C . THR A 1 335 ? 17.416 -13.399 -16.151 1.00 89.75 335 THR A C 1
ATOM 2476 O O . THR A 1 335 ? 18.346 -12.591 -16.098 1.00 89.75 335 THR A O 1
ATOM 2479 N N . LYS A 1 336 ? 16.755 -13.806 -15.071 1.00 84.50 336 LYS A N 1
ATOM 2480 C CA . LYS A 1 336 ? 17.156 -13.439 -13.714 1.00 84.50 336 LYS A CA 1
ATOM 2481 C C . LYS A 1 336 ? 17.878 -14.633 -13.122 1.00 84.50 336 LYS A C 1
ATOM 2483 O O . LYS A 1 336 ? 17.392 -15.757 -13.220 1.00 84.50 336 LYS A O 1
ATOM 2488 N N . LEU A 1 337 ? 19.026 -14.369 -12.514 1.00 77.38 337 LEU A N 1
ATOM 2489 C CA . LEU A 1 337 ? 19.696 -15.358 -11.690 1.00 77.38 337 LEU A CA 1
ATOM 2490 C C . LEU A 1 337 ? 18.875 -15.539 -10.413 1.00 77.38 337 LEU A C 1
ATOM 2492 O O . LEU A 1 337 ? 18.467 -14.549 -9.799 1.00 77.38 337 LEU A O 1
ATOM 2496 N N . TRP A 1 338 ? 18.576 -16.784 -10.054 1.00 71.25 338 TRP A N 1
ATOM 2497 C CA . TRP A 1 338 ? 17.867 -17.058 -8.813 1.00 71.25 338 TRP A CA 1
ATOM 2498 C C . TRP A 1 338 ? 18.823 -16.969 -7.625 1.00 71.25 338 TRP A C 1
ATOM 2500 O O . TRP A 1 338 ? 20.016 -17.222 -7.764 1.00 71.25 338 TRP A O 1
ATOM 2510 N N . SER A 1 339 ? 18.302 -16.630 -6.444 1.00 66.88 339 SER A N 1
ATOM 2511 C CA . SER A 1 339 ? 19.128 -16.381 -5.255 1.00 66.88 339 SER A CA 1
ATOM 2512 C C . SER A 1 339 ? 19.954 -17.589 -4.794 1.00 66.88 339 SER A C 1
ATOM 2514 O O . SER A 1 339 ? 20.972 -17.399 -4.137 1.00 66.88 339 SER A O 1
ATOM 2516 N N . SER A 1 340 ? 19.561 -18.815 -5.151 1.00 73.56 340 SER A N 1
ATOM 2517 C CA . SER A 1 340 ? 20.362 -20.022 -4.892 1.00 73.56 340 SER A CA 1
ATOM 2518 C C . SER A 1 340 ? 21.471 -20.271 -5.915 1.00 73.56 340 SER A C 1
ATOM 2520 O O . SER A 1 340 ? 22.321 -21.123 -5.679 1.00 73.56 340 SER A O 1
ATOM 2522 N N . ASP A 1 341 ? 21.463 -19.552 -7.037 1.00 70.44 341 ASP A N 1
ATOM 2523 C CA . ASP A 1 341 ? 22.259 -19.880 -8.225 1.00 70.44 341 ASP A CA 1
ATOM 2524 C C . ASP A 1 341 ? 23.406 -18.880 -8.445 1.00 70.44 341 ASP A C 1
ATOM 2526 O O . ASP A 1 341 ? 24.042 -18.862 -9.498 1.00 70.44 341 ASP A O 1
ATOM 2530 N N . HIS A 1 342 ? 23.686 -18.042 -7.445 1.00 69.00 342 HIS A N 1
ATOM 2531 C CA . HIS A 1 342 ? 24.881 -17.204 -7.400 1.00 69.00 342 HIS A CA 1
ATOM 2532 C C . HIS A 1 342 ? 26.095 -18.098 -7.104 1.00 69.00 342 HIS A C 1
ATOM 2534 O O . HIS A 1 342 ? 26.319 -18.469 -5.952 1.00 69.00 342 HIS A O 1
ATOM 2540 N N . GLN A 1 343 ? 26.840 -18.468 -8.149 1.00 56.66 343 GLN A N 1
ATOM 2541 C CA . GLN A 1 343 ? 28.163 -19.097 -8.043 1.00 56.66 343 GLN A CA 1
ATOM 2542 C C . GLN A 1 343 ? 29.273 -18.052 -8.121 1.00 56.66 343 GLN A C 1
ATOM 2544 O O . GLN A 1 343 ? 29.126 -17.093 -8.914 1.00 56.66 343 GLN A O 1
#

Sequence (343 aa):
MPSSTISPKSQPFPSGVFCPVISLYKPDARQTLDPDATYKYFSYLIRGGVDGLVLQGTTAEAVLLSPEERMQNIQIARKAALDLGIEKFPLVAGISGQSVNETFPGVTAGIDLNSDVISALAQHPNIVGVKLTCGNCGKVTRLSEEYAPDQFSVFAGQSDWLIPCLIGGGSGCVTGVGNIFPKSVANLYSLWKSGKVDEAVRFQGLVAQGEKACKEGLAALKFGASFFAGPAAGNSCVVLAGKSILKTSWAYQSAIMGSLQTPVQHFTLNTGAKIPAIGFGTWKAAPGEAGKAVETALNAGYRHFDCAPLYGNEAEIGQVFKSTAVPRDELFVTTKLWSSDHQ

Radius of gyration: 22.81 Å; chains: 1; bounding box: 56×46×69 Å

Secondary structure (DSSP, 8-state):
-----SPPPSSPPPPEEEEEPPP-B-SSTT--B-HHHHHHHHHHHHHTT-SEEEESSGGGTGGG--HHHHHHHHHHHHHHHHHTT-TT--EEE----SSGGG--TTSSTT----HHHHHHHHTSTT--EEEE-S--HHHHHHHHHH--TTT-EEEESSSTTHHHHHHTT--EEE-GGGGT-HHHHHHHHHHHHTT-HHHHHHHHHHHHHHHHHH-SSHHHHHHHIIIIIHHHH-TTS---S-HHHHHHHHHHHHHTTS---PPPPEEE-TTS-EEESSEEE-TTPPTTTHHHHHHHHHHTT--EEE--GGGS-HHHHHHHHHH-SS-GGG-EEE-PPPTT---